Protein AF-A0A519UX94-F1 (afdb_monomer_lite)

Radius of gyration: 21.72 Å; chains: 1; bounding box: 66×73×47 Å

Secondary structure (DSSP, 8-state):
------------------------PPBPPHHHHHHHHHHHHHH-HHHHHHHHHHTT-TT--EEEEE--SS----SEEE-TTSEEEEETHHHHS-BTTB-HHHHHHHHHHHHHHHHHHHHS-GGG--HHHHHHHHHHHHHHHHHHHHHTT--HHHHHHHHHHHHHHT----SSHHHHHHHHHTTSHHHHHHHHHHHHHSPPP-

pLDDT: mean 89.04, std 17.21, range [36.47, 98.81]

Foldseek 3Di:
DDDDDDDDDDPPPDPDDDDPPQPPFAFDDPVVVVVLLVQLCVQQVLLNVLVVVVVPPPLAPEEGEGAGPDDDDDQWAADLNNYIYGHSVVSVDPDVLNHSLNSSLSVQLRVQLSVVSVPDDPVRDDLLVSLLSSLVRSLVVLVVVLVVVPNSNNVSSLVVLVVLCPDPPPVDSNNVNSVVVCPDPVSVVSVVSCVVRPDDDD

Structure (mmCIF, N/CA/C/O backbone):
data_AF-A0A519UX94-F1
#
_entry.id   AF-A0A519UX94-F1
#
loop_
_atom_site.group_PDB
_atom_site.id
_atom_site.type_symbol
_atom_site.label_atom_id
_atom_site.label_alt_id
_atom_site.label_comp_id
_atom_site.label_asym_id
_atom_site.label_entity_id
_atom_site.label_seq_id
_atom_site.pdbx_PDB_ins_code
_atom_site.Cartn_x
_atom_site.Cartn_y
_atom_site.Cartn_z
_atom_site.occupancy
_atom_site.B_iso_or_equiv
_atom_site.auth_seq_id
_atom_site.auth_comp_id
_atom_site.auth_asym_id
_atom_site.auth_atom_id
_atom_site.pdbx_PDB_model_num
ATOM 1 N N . MET A 1 1 ? 44.178 57.261 -27.497 1.00 40.66 1 MET A N 1
ATOM 2 C CA . MET A 1 1 ? 44.314 55.787 -27.524 1.00 40.66 1 MET A CA 1
ATOM 3 C C . MET A 1 1 ? 43.546 55.220 -26.340 1.00 40.66 1 MET A C 1
ATOM 5 O O . MET A 1 1 ? 43.894 55.538 -25.214 1.00 40.66 1 MET A O 1
ATOM 9 N N . ARG A 1 2 ? 42.447 54.495 -26.579 1.00 36.47 2 ARG A N 1
ATOM 10 C CA . ARG A 1 2 ? 41.610 53.872 -25.538 1.00 36.47 2 ARG A CA 1
ATOM 11 C C . ARG A 1 2 ? 41.705 52.353 -25.715 1.00 36.47 2 ARG A C 1
ATOM 13 O O . ARG A 1 2 ? 41.384 51.872 -26.796 1.00 36.47 2 ARG A O 1
ATOM 20 N N . LEU A 1 3 ? 42.182 51.633 -24.698 1.00 39.62 3 LEU A N 1
ATOM 21 C CA . LEU A 1 3 ? 42.143 50.165 -24.655 1.00 39.62 3 LEU A CA 1
ATOM 22 C C . LEU A 1 3 ? 40.729 49.689 -24.274 1.00 39.62 3 LEU A C 1
ATOM 24 O O . LEU A 1 3 ? 40.142 50.274 -23.362 1.00 39.62 3 LEU A O 1
ATOM 28 N N . PRO A 1 4 ? 40.199 48.615 -24.885 1.00 52.69 4 PRO A N 1
ATOM 29 C CA . PRO A 1 4 ? 39.039 47.914 -2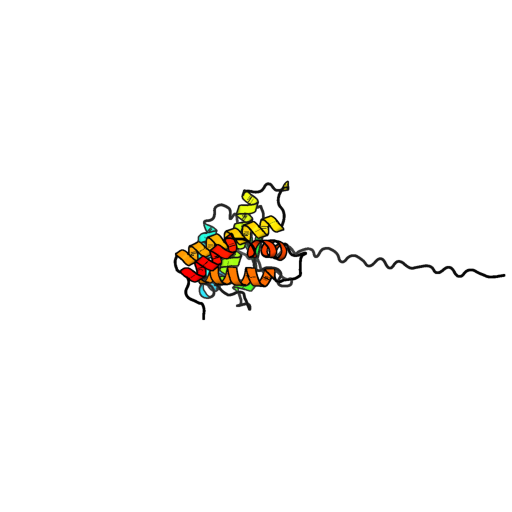4.360 1.00 52.69 4 PRO A CA 1
ATOM 30 C C . PRO A 1 4 ? 39.478 46.849 -23.340 1.00 52.69 4 PRO A C 1
ATOM 32 O O . PRO A 1 4 ? 40.348 46.022 -23.609 1.00 52.69 4 PRO A O 1
ATOM 35 N N . VAL A 1 5 ? 38.852 46.870 -22.163 1.00 50.34 5 VAL A N 1
ATOM 36 C CA . VAL A 1 5 ? 38.932 45.811 -21.149 1.00 50.34 5 VAL A CA 1
ATOM 37 C C . VAL A 1 5 ? 37.972 44.694 -21.568 1.00 50.34 5 VAL A C 1
ATOM 39 O O . VAL A 1 5 ? 36.759 44.891 -21.572 1.00 50.34 5 VAL A O 1
ATOM 42 N N . LEU A 1 6 ? 38.509 43.532 -21.950 1.00 44.22 6 LEU A N 1
ATOM 43 C CA . LEU A 1 6 ? 37.731 42.308 -22.153 1.00 44.22 6 LEU A CA 1
ATOM 44 C C . LEU A 1 6 ? 37.380 41.705 -20.784 1.00 44.22 6 LEU A C 1
ATOM 46 O O . LEU A 1 6 ? 38.258 41.214 -20.076 1.00 44.22 6 LEU A O 1
ATOM 50 N N . LEU A 1 7 ? 36.096 41.722 -20.420 1.00 43.25 7 LEU A N 1
ATOM 51 C CA . LEU A 1 7 ? 35.566 40.932 -19.309 1.00 43.25 7 LEU A CA 1
ATOM 52 C C . LEU A 1 7 ? 35.366 39.488 -19.795 1.00 43.25 7 LEU A C 1
ATOM 54 O O . LEU A 1 7 ? 34.449 39.197 -20.561 1.00 43.25 7 LEU A O 1
ATOM 58 N N . LEU A 1 8 ? 36.247 38.586 -19.367 1.00 43.56 8 LEU A N 1
ATOM 59 C CA . LEU A 1 8 ? 36.134 37.150 -19.607 1.00 43.56 8 LEU A CA 1
ATOM 60 C C . LEU A 1 8 ? 35.199 36.550 -18.542 1.00 43.56 8 LEU A C 1
ATOM 62 O O . LEU A 1 8 ? 35.594 36.348 -17.395 1.00 43.56 8 LEU A O 1
ATOM 66 N N . SER A 1 9 ? 33.939 36.304 -18.896 1.00 45.28 9 SER A N 1
ATOM 67 C CA . SER A 1 9 ? 32.982 35.620 -18.022 1.00 45.28 9 SER A CA 1
ATOM 68 C C . SER A 1 9 ? 33.341 34.133 -17.910 1.00 45.28 9 SER A C 1
ATOM 70 O O . SER A 1 9 ? 33.074 33.352 -18.821 1.00 45.28 9 SER A O 1
ATOM 72 N N . LEU A 1 10 ? 33.943 33.733 -16.784 1.00 43.47 10 LEU A N 1
ATOM 73 C CA . LEU A 1 10 ? 34.082 32.327 -16.400 1.00 43.47 10 LEU A CA 1
ATOM 74 C C . LEU A 1 10 ? 32.689 31.741 -16.112 1.00 43.47 10 LEU A C 1
ATOM 76 O O . LEU A 1 10 ? 32.090 32.000 -15.069 1.00 43.47 10 LEU A O 1
ATOM 80 N N . LEU A 1 11 ? 32.186 30.922 -17.033 1.00 44.78 11 LEU A N 1
ATOM 81 C CA . LEU A 1 11 ? 31.092 29.989 -16.775 1.00 44.78 11 LEU A CA 1
ATOM 82 C C . LEU A 1 11 ? 31.615 28.883 -15.850 1.00 44.78 11 LEU A C 1
ATOM 84 O O . LEU A 1 11 ? 32.271 27.940 -16.288 1.00 44.78 11 LEU A O 1
ATOM 88 N N . LEU A 1 12 ? 31.334 29.013 -14.553 1.00 44.97 12 LEU A N 1
ATOM 89 C CA . LEU A 1 12 ? 31.474 27.926 -13.590 1.00 44.97 12 LEU A CA 1
ATOM 90 C C . LEU A 1 12 ? 30.446 26.844 -13.939 1.00 44.97 12 LEU A C 1
ATOM 92 O O . LEU A 1 12 ? 29.264 26.955 -13.617 1.00 44.97 12 LEU A O 1
ATOM 96 N N . ALA A 1 13 ? 30.905 25.797 -14.622 1.00 46.59 13 ALA A N 1
ATOM 97 C CA . ALA A 1 13 ? 30.163 24.557 -14.769 1.00 46.59 13 ALA A CA 1
ATOM 98 C C . ALA A 1 13 ? 30.025 23.913 -13.382 1.00 46.59 13 ALA A C 1
ATOM 100 O O . ALA A 1 13 ? 30.942 23.257 -12.889 1.00 46.59 13 ALA A O 1
ATOM 101 N N . VAL A 1 14 ? 28.885 24.139 -12.728 1.00 46.19 14 VAL A N 1
ATOM 102 C CA . VAL A 1 14 ? 28.510 23.403 -11.520 1.00 46.19 14 VAL A CA 1
ATOM 103 C C . VAL A 1 14 ? 28.310 21.942 -11.933 1.00 46.19 14 VAL A C 1
ATOM 105 O O . VAL A 1 14 ? 27.477 21.679 -12.807 1.00 46.19 14 VAL A O 1
ATOM 108 N N . PRO A 1 15 ? 29.053 20.978 -11.363 1.00 45.38 15 PRO A N 1
ATOM 109 C CA . PRO A 1 15 ? 28.816 19.581 -11.665 1.00 45.38 15 PRO A CA 1
ATOM 110 C C . PRO A 1 15 ? 27.430 19.217 -11.131 1.00 45.38 15 PRO A C 1
ATOM 112 O O . PRO A 1 15 ? 27.162 19.303 -9.933 1.00 45.38 15 PRO A O 1
ATOM 115 N N . LEU A 1 16 ? 26.538 18.839 -12.049 1.00 46.25 16 LEU A N 1
ATOM 116 C CA . LEU A 1 16 ? 25.263 18.203 -11.741 1.00 46.25 16 LEU A CA 1
ATOM 117 C C . LEU A 1 16 ? 25.540 17.027 -10.804 1.00 46.25 16 LEU A C 1
ATOM 119 O O . LEU A 1 16 ? 26.189 16.056 -11.197 1.00 46.25 16 LEU A O 1
ATOM 123 N N . ALA A 1 17 ? 25.073 17.145 -9.559 1.00 44.91 17 ALA A N 1
ATOM 124 C CA . ALA A 1 17 ? 25.135 16.081 -8.575 1.00 44.91 17 ALA A CA 1
ATOM 125 C C . ALA A 1 17 ? 24.585 14.797 -9.207 1.00 44.91 17 ALA A C 1
ATOM 127 O O . ALA A 1 17 ? 23.435 14.738 -9.653 1.00 44.91 17 ALA A O 1
ATOM 128 N N . GLY A 1 18 ? 25.460 13.798 -9.310 1.00 39.56 18 GLY A N 1
ATOM 129 C CA . GLY A 1 18 ? 25.147 12.511 -9.898 1.00 39.56 18 GLY A CA 1
ATOM 130 C C . GLY A 1 18 ? 23.913 11.904 -9.242 1.00 39.56 18 GLY A C 1
ATOM 131 O O . GLY A 1 18 ? 23.714 12.004 -8.032 1.00 39.56 18 GLY A O 1
ATOM 132 N N . ARG A 1 19 ? 23.089 11.256 -10.070 1.00 47.25 19 ARG A N 1
ATOM 133 C CA . ARG A 1 19 ? 22.029 10.345 -9.634 1.00 47.25 19 ARG A CA 1
ATOM 134 C C . ARG A 1 19 ? 22.559 9.502 -8.477 1.00 47.25 19 ARG A C 1
ATOM 136 O O . ARG A 1 19 ? 23.487 8.721 -8.678 1.00 47.25 19 ARG A O 1
ATOM 143 N N . ALA A 1 20 ? 21.971 9.658 -7.292 1.00 41.50 20 ALA A N 1
ATOM 144 C CA . ALA A 1 20 ? 22.228 8.767 -6.176 1.00 41.50 20 ALA A CA 1
ATOM 145 C C . ALA A 1 20 ? 21.979 7.335 -6.666 1.00 41.50 20 ALA A C 1
ATOM 147 O O . ALA A 1 20 ? 20.848 6.957 -6.980 1.00 41.50 20 ALA A O 1
ATOM 148 N N . GLN A 1 21 ? 23.052 6.555 -6.804 1.00 38.88 21 GLN A N 1
ATOM 149 C CA . GLN A 1 21 ? 22.942 5.119 -6.971 1.00 38.88 21 GLN A CA 1
ATOM 150 C C . GLN A 1 21 ? 22.219 4.618 -5.726 1.00 38.88 21 GLN A C 1
ATOM 152 O O . GLN A 1 21 ? 22.769 4.636 -4.628 1.00 38.88 21 GLN A O 1
ATOM 157 N N . VAL A 1 22 ? 20.958 4.221 -5.888 1.00 45.81 22 VAL A N 1
ATOM 158 C CA . VAL A 1 22 ? 20.243 3.459 -4.869 1.00 45.81 22 VAL A CA 1
ATOM 159 C C . VAL A 1 22 ? 21.073 2.200 -4.653 1.00 45.81 22 VAL A C 1
ATOM 161 O O . VAL A 1 22 ? 21.067 1.295 -5.490 1.00 45.81 22 VAL A O 1
ATOM 164 N N . GLY A 1 23 ? 21.863 2.184 -3.577 1.00 52.62 23 GLY A N 1
ATOM 165 C CA . GLY A 1 23 ? 22.671 1.035 -3.203 1.00 52.62 23 GLY A CA 1
ATOM 166 C C . GLY A 1 23 ? 21.770 -0.191 -3.166 1.00 52.62 23 GLY A C 1
ATOM 167 O O . GLY A 1 23 ? 20.715 -0.173 -2.524 1.00 52.62 23 GLY A O 1
ATOM 168 N N . ARG A 1 24 ? 22.144 -1.240 -3.906 1.00 58.25 24 ARG A N 1
ATOM 169 C CA . ARG A 1 24 ? 21.437 -2.522 -3.891 1.00 58.25 24 ARG A CA 1
ATOM 170 C C . ARG A 1 24 ? 21.507 -3.071 -2.470 1.00 58.25 24 ARG A C 1
ATOM 172 O O . ARG A 1 24 ? 22.502 -3.667 -2.080 1.00 58.25 24 ARG A O 1
ATOM 179 N N . THR A 1 25 ? 20.468 -2.819 -1.685 1.00 75.00 25 THR A N 1
ATOM 180 C CA . THR A 1 25 ? 20.346 -3.396 -0.349 1.00 75.00 25 THR A CA 1
ATOM 181 C C . THR A 1 25 ? 19.990 -4.864 -0.528 1.00 75.00 25 THR A C 1
ATOM 183 O O . THR A 1 25 ? 18.966 -5.172 -1.143 1.00 75.00 25 THR A O 1
ATOM 186 N N . ALA A 1 26 ? 20.851 -5.757 -0.046 1.00 83.88 26 ALA A N 1
ATOM 187 C CA . ALA A 1 26 ? 20.583 -7.186 -0.083 1.00 83.88 26 ALA A CA 1
ATOM 188 C C . ALA A 1 26 ? 19.359 -7.518 0.795 1.00 83.88 26 ALA A C 1
ATOM 190 O O . ALA A 1 26 ? 19.193 -6.909 1.859 1.00 83.88 26 ALA A O 1
ATOM 191 N N . PRO A 1 27 ? 18.492 -8.453 0.368 1.00 91.12 27 PRO A N 1
ATOM 192 C CA . PRO A 1 27 ? 17.483 -9.024 1.247 1.00 91.12 27 PRO A CA 1
ATOM 193 C C . PRO A 1 27 ? 18.122 -9.660 2.484 1.00 91.12 27 PRO A C 1
ATOM 195 O O . PRO A 1 27 ? 19.224 -10.202 2.397 1.00 91.12 27 PRO A O 1
ATOM 198 N N . LEU A 1 28 ? 17.413 -9.619 3.611 1.00 93.31 28 LEU A N 1
ATOM 199 C CA . LEU A 1 28 ? 17.768 -10.404 4.790 1.00 93.31 28 LEU A CA 1
ATOM 200 C C . LEU A 1 28 ? 17.711 -11.896 4.455 1.00 93.31 28 LEU A C 1
ATOM 202 O O . LEU A 1 28 ? 16.916 -12.323 3.608 1.00 93.31 28 LEU A O 1
ATOM 206 N N . ASP A 1 29 ? 18.518 -12.699 5.144 1.00 94.81 29 ASP A N 1
ATOM 207 C CA . ASP A 1 29 ? 18.422 -14.147 5.007 1.00 94.81 29 ASP A CA 1
ATOM 208 C C . ASP A 1 29 ? 17.082 -14.681 5.550 1.00 94.81 29 ASP A C 1
ATOM 210 O O . ASP A 1 29 ? 16.336 -14.014 6.272 1.00 94.81 29 ASP A O 1
ATOM 214 N N . SER A 1 30 ? 16.745 -15.918 5.180 1.00 91.56 30 SER A N 1
ATOM 215 C CA . SER A 1 30 ? 15.441 -16.506 5.511 1.00 91.56 30 SER A CA 1
ATOM 216 C C . SER A 1 30 ? 15.237 -16.777 7.007 1.00 91.56 30 SER A C 1
ATOM 218 O O . SER A 1 30 ? 14.090 -16.887 7.451 1.00 91.56 30 SER A O 1
ATOM 220 N N . ALA A 1 31 ? 16.297 -16.951 7.798 1.00 95.25 31 ALA A N 1
ATOM 221 C CA . ALA A 1 31 ? 16.177 -17.151 9.241 1.00 95.25 31 ALA A CA 1
ATOM 222 C C . ALA A 1 31 ? 15.911 -15.812 9.935 1.00 95.25 31 ALA A C 1
ATOM 224 O O . ALA A 1 31 ? 14.919 -15.691 10.662 1.00 95.25 31 ALA A O 1
ATOM 225 N N . GLU A 1 32 ? 16.713 -14.797 9.615 1.00 95.88 32 GLU A N 1
ATOM 226 C CA . GLU A 1 32 ? 16.552 -13.436 10.120 1.00 95.88 32 GLU A CA 1
ATOM 227 C C . GLU A 1 32 ? 15.176 -12.869 9.742 1.00 95.88 32 GLU A C 1
ATOM 229 O O . GLU A 1 32 ? 14.439 -12.380 10.602 1.00 95.88 32 GLU A O 1
ATOM 234 N N . ALA A 1 33 ? 14.760 -13.028 8.482 1.00 95.12 33 ALA A N 1
ATOM 235 C CA . ALA A 1 33 ? 13.462 -12.557 8.011 1.00 95.12 33 ALA A CA 1
ATOM 236 C C . ALA A 1 33 ? 12.281 -13.205 8.758 1.00 95.12 33 ALA A C 1
ATOM 238 O O . ALA A 1 33 ? 11.305 -12.529 9.100 1.00 95.12 33 ALA A O 1
ATOM 239 N N . ARG A 1 34 ? 12.354 -14.513 9.043 1.00 94.88 34 ARG A N 1
ATOM 240 C CA . ARG A 1 34 ? 11.312 -15.226 9.805 1.00 94.88 34 ARG A CA 1
ATOM 241 C C . ARG A 1 34 ? 11.246 -14.757 11.252 1.00 94.88 34 ARG A C 1
ATOM 243 O O . ARG A 1 34 ? 10.145 -14.552 11.770 1.00 94.88 34 ARG A O 1
ATOM 250 N N . GLN A 1 35 ? 12.397 -14.573 11.894 1.00 96.31 35 GLN A N 1
ATOM 251 C CA . GLN A 1 35 ? 12.460 -14.064 13.261 1.00 96.31 35 GLN A CA 1
ATOM 252 C C . GLN A 1 35 ? 11.866 -12.655 13.346 1.00 96.31 35 GLN A C 1
ATOM 254 O O . GLN A 1 35 ? 11.013 -12.402 14.199 1.00 96.31 35 GLN A O 1
ATOM 259 N N . LEU A 1 36 ? 12.246 -11.774 12.421 1.00 96.12 36 LEU A N 1
ATOM 260 C CA . LEU A 1 36 ? 11.762 -10.400 12.379 1.00 96.12 36 LEU A CA 1
ATOM 261 C C . LEU A 1 36 ? 10.247 -10.335 12.186 1.00 96.12 36 LEU A C 1
ATOM 263 O O . LEU A 1 36 ? 9.564 -9.645 12.936 1.00 96.12 36 LEU A O 1
ATOM 267 N N . LEU A 1 37 ? 9.692 -11.101 11.244 1.00 95.94 37 LEU A N 1
ATOM 268 C CA . LEU A 1 37 ? 8.239 -11.143 11.043 1.00 95.94 37 LEU A CA 1
ATOM 269 C C . LEU A 1 37 ? 7.493 -11.741 12.238 1.00 95.94 37 LEU A C 1
ATOM 271 O O . LEU A 1 37 ? 6.375 -11.321 12.524 1.00 95.94 37 LEU A O 1
ATOM 275 N N . THR A 1 38 ? 8.103 -12.684 12.958 1.00 95.88 38 THR A N 1
ATOM 276 C CA . THR A 1 38 ? 7.522 -13.240 14.190 1.00 95.88 38 THR A CA 1
ATOM 277 C C . THR A 1 38 ? 7.440 -12.182 15.290 1.00 95.88 38 THR A C 1
ATOM 279 O O . THR A 1 38 ? 6.430 -12.096 15.988 1.00 95.88 38 THR A O 1
ATOM 282 N N . GLN A 1 39 ? 8.478 -11.356 15.438 1.00 94.94 39 GLN A N 1
ATOM 283 C CA . GLN A 1 39 ? 8.484 -10.241 16.388 1.00 94.94 39 GLN A CA 1
ATOM 284 C C . GLN A 1 39 ? 7.497 -9.148 15.962 1.00 94.94 39 GLN A C 1
ATOM 286 O O . GLN A 1 39 ? 6.638 -8.756 16.752 1.00 94.94 39 GLN A O 1
ATOM 291 N N . ALA A 1 40 ? 7.548 -8.737 14.693 1.00 95.00 40 ALA A N 1
ATOM 292 C CA . ALA A 1 40 ? 6.649 -7.740 14.125 1.00 95.00 40 ALA A CA 1
ATOM 293 C C . ALA A 1 40 ? 5.176 -8.151 14.257 1.00 95.00 40 ALA A C 1
ATOM 295 O O . ALA A 1 40 ? 4.340 -7.299 14.518 1.00 95.00 40 ALA A O 1
ATOM 296 N N . ALA A 1 41 ? 4.843 -9.443 14.166 1.00 96.81 41 ALA A N 1
ATOM 297 C CA . ALA A 1 41 ? 3.470 -9.920 14.338 1.00 96.81 41 ALA A CA 1
ATOM 298 C C . ALA A 1 41 ? 2.901 -9.721 15.751 1.00 96.81 41 ALA A C 1
ATOM 300 O O . ALA A 1 41 ? 1.683 -9.667 15.907 1.00 96.81 41 ALA A O 1
ATOM 301 N N . ARG A 1 42 ? 3.757 -9.604 16.773 1.00 95.75 42 ARG A N 1
ATOM 302 C CA . ARG A 1 42 ? 3.328 -9.268 18.140 1.00 95.75 42 ARG A CA 1
ATOM 303 C C . ARG A 1 42 ? 3.049 -7.774 18.287 1.00 95.75 42 ARG A C 1
ATOM 305 O O . ARG A 1 42 ? 2.138 -7.397 19.011 1.00 95.75 42 ARG A O 1
ATOM 312 N N . GLN A 1 43 ? 3.834 -6.944 17.603 1.00 94.88 43 GLN A N 1
ATOM 313 C CA . GLN A 1 43 ? 3.734 -5.484 17.657 1.00 94.88 43 GLN A CA 1
ATOM 314 C C . GLN A 1 43 ? 2.659 -4.923 16.715 1.00 94.88 43 GLN A C 1
ATOM 316 O O . GLN A 1 43 ? 2.009 -3.934 17.038 1.00 94.88 43 GLN A O 1
ATOM 321 N N . TYR A 1 44 ? 2.473 -5.569 15.566 1.00 97.31 44 TYR A N 1
ATOM 322 C CA . TYR A 1 44 ? 1.596 -5.156 14.474 1.00 97.31 44 TYR A CA 1
ATOM 323 C C . TYR A 1 44 ? 0.714 -6.337 14.024 1.00 97.31 44 TYR A C 1
ATOM 325 O O . TYR A 1 44 ? 0.916 -6.916 12.945 1.00 97.31 44 TYR A O 1
ATOM 333 N N . PRO A 1 45 ? -0.223 -6.789 14.877 1.00 97.31 45 PRO A N 1
ATOM 334 C CA . PRO A 1 45 ? -1.047 -7.961 14.594 1.00 97.31 45 PRO A CA 1
ATOM 335 C C . PRO A 1 45 ? -1.929 -7.799 13.347 1.00 97.31 45 PRO A C 1
ATOM 337 O O . PRO A 1 45 ? -2.122 -8.784 12.621 1.00 97.31 45 PRO A O 1
ATOM 340 N N . LYS A 1 46 ? -2.429 -6.591 13.046 1.00 97.81 46 LYS A N 1
ATOM 341 C CA . LYS A 1 46 ? -3.243 -6.343 11.843 1.00 97.81 46 LYS A CA 1
ATOM 342 C C . LYS A 1 46 ? -2.397 -6.434 10.584 1.00 97.81 46 LYS A C 1
ATOM 344 O O . LYS A 1 46 ? -2.784 -7.119 9.637 1.00 97.81 46 LYS A O 1
ATOM 349 N N . PHE A 1 47 ? -1.216 -5.822 10.587 1.00 97.88 47 PHE A N 1
ATOM 350 C CA . PHE A 1 47 ? -0.247 -5.946 9.506 1.00 97.88 47 PHE A CA 1
ATOM 351 C C . PHE A 1 47 ? 0.125 -7.408 9.266 1.00 97.88 47 PHE A C 1
ATOM 353 O O . PHE A 1 47 ? 0.125 -7.856 8.124 1.00 97.88 47 PHE A O 1
ATOM 360 N N . ALA A 1 48 ? 0.367 -8.192 10.319 1.00 97.81 48 ALA A N 1
ATOM 361 C CA . ALA A 1 48 ? 0.659 -9.614 10.168 1.00 97.81 48 ALA A CA 1
ATOM 362 C C . ALA A 1 48 ? -0.515 -10.407 9.569 1.00 97.81 48 ALA A C 1
ATOM 364 O O . ALA A 1 48 ? -0.287 -11.333 8.787 1.00 97.81 48 ALA A O 1
ATOM 365 N N . ALA A 1 49 ? -1.761 -10.059 9.905 1.00 98.00 49 ALA A N 1
ATOM 366 C CA . ALA A 1 49 ? -2.942 -10.645 9.274 1.00 98.00 49 ALA A CA 1
ATOM 367 C C . ALA A 1 49 ? -3.045 -10.270 7.789 1.00 98.00 49 ALA A C 1
ATOM 369 O O . ALA A 1 49 ? -3.188 -11.161 6.949 1.00 98.00 49 ALA A O 1
ATOM 370 N N . ALA A 1 50 ? -2.876 -8.988 7.455 1.00 98.12 50 ALA A N 1
ATOM 371 C CA . ALA A 1 50 ? -2.850 -8.515 6.073 1.00 98.12 50 ALA A CA 1
ATOM 372 C C . ALA A 1 50 ? -1.712 -9.169 5.271 1.00 98.12 50 ALA A C 1
ATOM 374 O O . ALA A 1 50 ? -1.918 -9.588 4.137 1.00 98.12 50 ALA A O 1
ATOM 375 N N . LEU A 1 51 ? -0.536 -9.361 5.875 1.00 97.56 51 LEU A N 1
ATOM 376 C CA . LEU A 1 51 ? 0.598 -10.029 5.240 1.00 97.56 51 LEU A CA 1
ATOM 377 C C . LEU A 1 51 ? 0.307 -11.494 4.910 1.00 97.56 51 LEU A C 1
ATOM 379 O O . LEU A 1 51 ? 0.725 -11.975 3.859 1.00 97.56 51 LEU A O 1
ATOM 383 N N . ARG A 1 52 ? -0.423 -12.211 5.774 1.00 97.25 52 ARG A N 1
ATOM 384 C CA . ARG A 1 52 ? -0.875 -13.578 5.468 1.00 97.25 52 ARG A CA 1
ATOM 385 C C . ARG A 1 52 ? -1.841 -13.600 4.285 1.00 97.25 52 ARG A C 1
ATOM 387 O O . ARG A 1 52 ? -1.688 -14.468 3.434 1.00 97.25 52 ARG A O 1
ATOM 394 N N . ALA A 1 53 ? -2.774 -12.651 4.214 1.00 96.44 53 ALA A N 1
ATOM 395 C CA . ALA A 1 53 ? -3.704 -12.537 3.090 1.00 96.44 53 ALA A CA 1
ATOM 396 C C . ALA A 1 53 ? -2.974 -12.193 1.781 1.00 96.44 53 ALA A C 1
ATOM 398 O O . ALA A 1 53 ? -3.168 -12.852 0.768 1.00 96.44 53 ALA A O 1
ATOM 399 N N . VAL A 1 54 ? -2.057 -11.222 1.809 1.00 96.25 54 VAL A N 1
ATOM 400 C CA . VAL A 1 54 ? -1.274 -10.805 0.633 1.00 96.25 54 VAL A CA 1
ATOM 401 C C . VAL A 1 54 ? -0.347 -11.906 0.123 1.00 96.25 54 VAL A C 1
ATOM 403 O O . VAL A 1 54 ? -0.131 -12.010 -1.077 1.00 96.25 54 VAL A O 1
ATOM 406 N N . ARG A 1 55 ? 0.154 -12.788 0.995 1.00 95.75 55 ARG A N 1
ATOM 407 C CA . ARG A 1 55 ? 0.916 -13.978 0.571 1.00 95.75 55 ARG A CA 1
ATOM 408 C C . ARG A 1 55 ? 0.115 -14.966 -0.278 1.00 95.75 55 ARG A C 1
ATOM 410 O O . ARG A 1 55 ? 0.718 -15.854 -0.868 1.00 95.75 55 ARG A O 1
ATOM 417 N N . GLN A 1 56 ? -1.208 -14.835 -0.311 1.00 95.69 56 GLN A N 1
ATOM 418 C CA . GLN A 1 56 ? -2.095 -15.624 -1.163 1.00 95.69 56 GLN A CA 1
ATOM 419 C C . GLN A 1 56 ? -2.468 -14.883 -2.459 1.00 95.69 56 GLN A C 1
ATOM 421 O O . GLN A 1 56 ? -3.148 -15.464 -3.300 1.00 95.69 56 GLN A O 1
ATOM 426 N N . ASP A 1 57 ? -2.044 -13.624 -2.638 1.00 95.75 57 ASP A N 1
ATOM 427 C CA . ASP A 1 57 ? -2.284 -12.877 -3.875 1.00 95.75 57 ASP A CA 1
ATOM 428 C C . ASP A 1 57 ? -1.441 -13.483 -5.017 1.00 95.75 57 ASP A C 1
ATOM 430 O O . ASP A 1 57 ? -0.218 -13.587 -4.885 1.00 95.75 57 ASP A O 1
ATOM 434 N N . PRO A 1 58 ? -2.057 -13.881 -6.146 1.00 96.69 58 PRO A N 1
ATOM 435 C CA . PRO A 1 58 ? -1.358 -14.566 -7.233 1.00 96.69 58 PRO A CA 1
ATOM 436 C C . PRO A 1 58 ? -0.337 -13.685 -7.964 1.00 96.69 58 PRO A C 1
ATOM 438 O O . PRO A 1 58 ? 0.466 -14.206 -8.739 1.00 96.69 58 PRO A O 1
ATOM 441 N N . LEU A 1 59 ? -0.370 -12.363 -7.770 1.00 97.12 59 LEU A N 1
ATOM 442 C CA . LEU A 1 59 ? 0.594 -11.441 -8.370 1.00 97.12 59 LEU A CA 1
ATOM 443 C C . LEU A 1 59 ? 1.856 -11.269 -7.520 1.00 97.12 59 LEU A C 1
ATOM 445 O O . LEU A 1 59 ? 2.857 -10.755 -8.027 1.00 97.12 59 LEU A O 1
ATOM 449 N N . LEU A 1 60 ? 1.832 -11.689 -6.252 1.00 97.44 60 LEU A N 1
ATOM 450 C CA . LEU A 1 60 ? 3.003 -11.634 -5.391 1.00 97.44 60 LEU A CA 1
ATOM 451 C C . LEU A 1 60 ? 3.976 -12.762 -5.759 1.00 97.44 60 LEU A C 1
ATOM 453 O O . LEU A 1 60 ? 3.768 -13.925 -5.425 1.00 97.44 60 LEU A O 1
ATOM 457 N N . GLY A 1 61 ? 5.083 -12.396 -6.398 1.00 95.25 61 GLY A N 1
ATOM 458 C CA . GLY A 1 61 ? 6.202 -13.297 -6.656 1.00 95.25 61 GLY A CA 1
ATOM 459 C C . GLY A 1 61 ? 7.051 -13.513 -5.406 1.00 95.25 61 GLY A C 1
ATOM 460 O O . GLY A 1 61 ? 7.210 -14.638 -4.937 1.00 95.25 61 GLY A O 1
ATOM 461 N N . GLN A 1 62 ? 7.607 -12.432 -4.848 1.00 94.62 62 GLN A N 1
ATOM 462 C CA . GLN A 1 62 ? 8.449 -12.499 -3.650 1.00 94.62 62 GLN A CA 1
ATOM 463 C C . GLN A 1 62 ? 8.186 -11.342 -2.691 1.00 94.62 62 GLN A C 1
ATOM 465 O O . GLN A 1 62 ? 8.041 -10.189 -3.096 1.00 94.62 62 GLN A O 1
ATOM 470 N N . LEU A 1 63 ? 8.220 -11.655 -1.397 1.00 95.56 63 LEU A N 1
ATOM 471 C CA . LEU A 1 63 ? 8.317 -10.665 -0.334 1.00 95.56 63 LEU A CA 1
ATOM 472 C C . LEU A 1 63 ? 9.773 -10.574 0.134 1.00 95.56 63 LEU A C 1
ATOM 474 O O . LEU A 1 63 ? 10.299 -11.521 0.719 1.00 95.56 63 LEU A O 1
ATOM 478 N N . LEU A 1 64 ? 10.409 -9.433 -0.102 1.00 95.06 64 LEU A N 1
ATOM 479 C CA . LEU A 1 64 ? 11.810 -9.190 0.226 1.00 95.06 64 LEU A CA 1
ATOM 480 C C . LEU A 1 64 ? 11.907 -8.258 1.431 1.00 95.06 64 LEU A C 1
ATOM 482 O O . LEU A 1 64 ? 11.550 -7.085 1.347 1.00 95.06 64 LEU A O 1
ATOM 486 N N . LEU A 1 65 ? 12.419 -8.758 2.551 1.00 95.94 65 LEU A N 1
ATOM 487 C CA . LEU A 1 65 ? 12.751 -7.911 3.693 1.00 95.94 65 LEU A CA 1
ATOM 488 C C . LEU A 1 65 ? 14.147 -7.342 3.496 1.00 95.94 65 LEU A C 1
ATOM 490 O O . LEU A 1 65 ? 15.076 -8.097 3.227 1.00 95.94 65 LEU A O 1
ATOM 494 N N . VAL A 1 66 ? 14.301 -6.029 3.615 1.00 94.81 66 VAL A N 1
ATOM 495 C CA . VAL A 1 66 ? 15.591 -5.353 3.441 1.00 94.81 66 VAL A CA 1
ATOM 496 C C . VAL A 1 66 ? 15.865 -4.411 4.597 1.00 94.81 66 VAL A C 1
ATOM 498 O O . VAL A 1 66 ? 14.939 -3.839 5.169 1.00 94.81 66 VAL A O 1
ATOM 501 N N . ARG A 1 67 ? 17.149 -4.183 4.877 1.00 92.38 67 ARG A N 1
ATOM 502 C CA . ARG A 1 67 ? 17.610 -3.165 5.826 1.00 92.38 67 ARG A CA 1
ATOM 503 C C . ARG A 1 67 ? 18.529 -2.165 5.116 1.00 92.38 67 ARG A C 1
ATOM 505 O O . ARG A 1 67 ? 19.736 -2.394 5.054 1.00 92.38 67 ARG A O 1
ATOM 512 N N . PRO A 1 68 ? 17.981 -1.092 4.514 1.00 89.12 68 PRO A N 1
ATOM 513 C CA . PRO A 1 68 ? 18.784 -0.133 3.765 1.00 89.12 68 PRO A CA 1
ATOM 514 C C . PRO A 1 68 ? 19.772 0.604 4.671 1.00 89.12 68 PRO A C 1
ATOM 516 O O . PRO A 1 68 ? 19.431 0.994 5.786 1.00 89.12 68 PRO A O 1
ATOM 519 N N . THR A 1 69 ? 20.984 0.837 4.166 1.00 83.62 69 THR A N 1
ATOM 520 C CA . THR A 1 69 ? 22.048 1.573 4.876 1.00 83.62 69 THR A CA 1
ATOM 521 C C . THR A 1 69 ? 21.917 3.094 4.752 1.00 83.62 69 THR A C 1
ATOM 523 O O . THR A 1 69 ? 22.538 3.831 5.511 1.00 83.62 69 THR A O 1
ATOM 526 N N . GLY A 1 70 ? 21.109 3.571 3.800 1.00 82.31 70 GLY A N 1
ATOM 527 C CA . GLY A 1 70 ? 20.847 4.990 3.564 1.00 82.31 70 GLY A CA 1
ATOM 528 C C . GLY A 1 70 ? 19.709 5.565 4.418 1.00 82.31 70 GLY A C 1
ATOM 529 O O . GLY A 1 70 ? 19.103 4.849 5.225 1.00 82.31 70 GLY A O 1
ATOM 530 N N . PRO A 1 71 ? 19.373 6.856 4.229 1.00 77.44 71 PRO A N 1
ATOM 531 C CA . PRO A 1 71 ? 18.248 7.480 4.918 1.00 77.44 71 PRO A CA 1
ATOM 532 C C . PRO A 1 71 ? 16.936 6.733 4.642 1.00 77.44 71 PRO A C 1
ATOM 534 O O . PRO A 1 71 ? 16.798 5.994 3.663 1.00 77.44 71 PRO A O 1
ATOM 537 N N . PHE A 1 72 ? 15.960 6.913 5.529 1.00 68.94 72 PHE A N 1
ATOM 538 C CA . PHE A 1 72 ? 14.608 6.410 5.311 1.00 68.94 72 PHE A CA 1
ATOM 539 C C . PHE A 1 72 ? 14.034 7.037 4.041 1.00 68.94 72 PHE A C 1
ATOM 541 O O . PHE A 1 72 ? 13.920 8.257 3.960 1.00 68.94 72 PHE A O 1
ATOM 548 N N . SER A 1 73 ? 13.693 6.210 3.054 1.00 73.75 73 SER A N 1
ATOM 549 C CA . SER A 1 73 ? 13.107 6.678 1.794 1.00 73.75 73 SER A CA 1
ATOM 550 C C . SER A 1 73 ? 11.649 6.250 1.656 1.00 73.75 73 SER A C 1
ATOM 552 O O . SER A 1 73 ? 10.791 7.092 1.416 1.00 73.75 73 SER A O 1
ATOM 554 N N . SER A 1 74 ? 11.348 4.966 1.861 1.00 87.44 74 SER A N 1
ATOM 555 C CA . SER A 1 74 ? 9.989 4.427 1.787 1.00 87.44 74 SER A CA 1
ATOM 556 C C . SER A 1 74 ? 9.833 3.194 2.683 1.00 87.44 74 SER A C 1
ATOM 558 O O . SER A 1 74 ? 10.776 2.403 2.765 1.00 87.44 74 SER A O 1
ATOM 560 N N . PRO A 1 75 ? 8.670 2.990 3.333 1.00 93.00 75 PRO A N 1
ATOM 561 C CA . PRO A 1 75 ? 8.385 1.768 4.090 1.00 93.00 75 PRO A CA 1
ATOM 562 C C . PRO A 1 75 ? 8.364 0.513 3.215 1.00 93.00 75 PRO A C 1
ATOM 564 O O . PRO A 1 75 ? 8.699 -0.576 3.684 1.00 93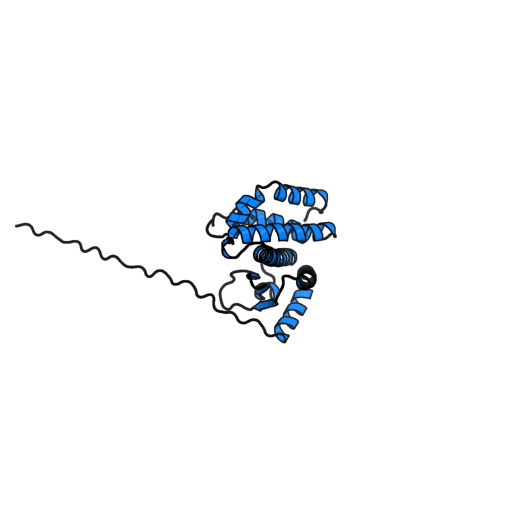.00 75 PRO A O 1
ATOM 567 N N . ALA A 1 76 ? 7.972 0.655 1.950 1.00 95.62 76 ALA A N 1
ATOM 568 C CA . ALA A 1 76 ? 7.873 -0.449 1.021 1.00 95.62 76 ALA A CA 1
ATOM 569 C C . ALA A 1 76 ? 8.006 0.015 -0.437 1.00 95.62 76 ALA A C 1
ATOM 571 O O . ALA A 1 76 ? 8.105 1.210 -0.725 1.00 95.62 76 ALA A O 1
ATOM 572 N N . SER A 1 77 ? 8.129 -0.947 -1.346 1.00 96.19 77 SER A N 1
ATOM 573 C CA . SER A 1 77 ? 8.055 -0.706 -2.786 1.00 96.19 77 SER A CA 1
ATOM 574 C C . SER A 1 77 ? 7.764 -2.002 -3.533 1.00 96.19 77 SER A C 1
ATOM 576 O O . SER A 1 77 ? 8.425 -3.014 -3.271 1.00 96.19 77 SER A O 1
ATOM 578 N N . ALA A 1 78 ? 6.891 -1.949 -4.524 1.00 97.50 78 ALA A N 1
ATOM 579 C CA . ALA A 1 78 ? 6.634 -3.021 -5.469 1.00 97.50 78 ALA A CA 1
ATOM 580 C C . ALA A 1 78 ? 7.363 -2.810 -6.803 1.00 97.50 78 ALA A C 1
ATOM 582 O O . ALA A 1 78 ? 7.755 -1.697 -7.162 1.00 97.50 78 ALA A O 1
ATOM 583 N N . ASN A 1 79 ? 7.533 -3.882 -7.577 1.00 96.25 79 ASN A N 1
ATOM 584 C CA . ASN A 1 79 ? 8.079 -3.797 -8.927 1.00 96.25 79 ASN A CA 1
ATOM 585 C C . ASN A 1 79 ? 7.279 -4.645 -9.940 1.00 96.25 79 ASN A C 1
ATOM 587 O O . ASN A 1 79 ? 6.491 -5.510 -9.553 1.00 96.25 79 ASN A O 1
ATOM 591 N N . PRO A 1 80 ? 7.504 -4.453 -11.254 1.00 96.50 80 PRO A N 1
ATOM 592 C CA . PRO A 1 80 ? 6.787 -5.199 -12.287 1.00 96.50 80 PRO A CA 1
ATOM 593 C C . PRO A 1 80 ? 7.027 -6.710 -12.331 1.00 96.50 80 PRO A C 1
ATOM 595 O O . PRO A 1 80 ? 6.329 -7.393 -13.073 1.00 96.50 80 PRO A O 1
ATOM 598 N N . THR A 1 81 ? 8.011 -7.236 -11.596 1.00 95.62 81 THR A N 1
ATOM 599 C CA . THR A 1 81 ? 8.298 -8.678 -11.548 1.00 95.62 81 THR A CA 1
ATOM 600 C C . THR A 1 81 ? 7.549 -9.382 -10.416 1.00 95.62 81 THR A C 1
ATOM 602 O O . THR A 1 81 ? 7.837 -10.541 -10.143 1.00 95.62 81 THR A O 1
ATOM 605 N N . GLY A 1 82 ? 6.621 -8.696 -9.738 1.00 96.19 82 GLY A N 1
ATOM 606 C CA . GLY A 1 82 ? 5.850 -9.273 -8.636 1.00 96.19 82 GLY A CA 1
ATOM 607 C C . GLY A 1 82 ? 6.541 -9.184 -7.277 1.00 96.19 82 GLY A C 1
ATOM 608 O O . GLY A 1 82 ? 6.069 -9.788 -6.317 1.00 96.19 82 GLY A O 1
ATOM 609 N N . ASN A 1 83 ? 7.663 -8.467 -7.157 1.00 96.56 83 ASN A N 1
ATOM 610 C CA . ASN A 1 83 ? 8.378 -8.387 -5.886 1.00 96.56 83 ASN A CA 1
ATOM 611 C C . ASN A 1 83 ? 7.888 -7.192 -5.074 1.00 96.56 83 ASN A C 1
ATOM 613 O O . ASN A 1 83 ? 7.918 -6.061 -5.562 1.00 96.56 83 ASN A O 1
A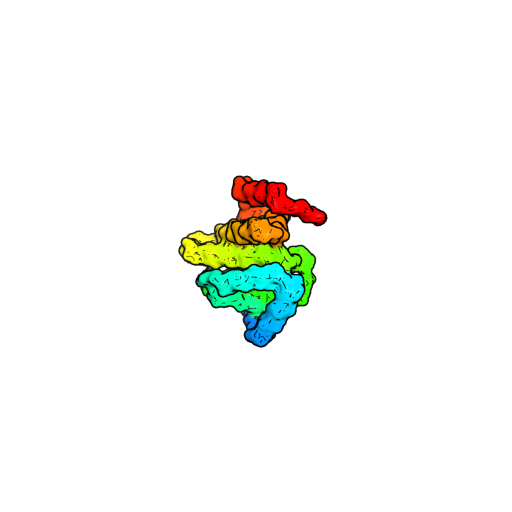TOM 617 N N . VAL A 1 84 ? 7.531 -7.440 -3.815 1.00 97.25 84 VAL A N 1
ATOM 618 C CA . VAL A 1 84 ? 7.291 -6.406 -2.805 1.00 97.25 84 VAL A CA 1
ATOM 619 C C . VAL A 1 84 ? 8.462 -6.406 -1.842 1.00 97.25 84 VAL A C 1
ATOM 621 O O . VAL A 1 84 ? 8.782 -7.416 -1.216 1.00 97.25 84 VAL A O 1
ATOM 624 N N . ARG A 1 85 ? 9.112 -5.257 -1.715 1.00 96.12 85 ARG A N 1
ATOM 625 C CA . ARG A 1 85 ? 10.200 -5.029 -0.774 1.00 96.12 85 ARG A CA 1
ATOM 626 C C . ARG A 1 85 ? 9.676 -4.264 0.432 1.00 96.12 85 ARG A C 1
ATOM 628 O O . ARG A 1 85 ? 9.037 -3.237 0.245 1.00 96.12 85 ARG A O 1
ATOM 635 N N . LEU A 1 86 ? 9.993 -4.723 1.638 1.00 95.88 86 LEU A N 1
ATOM 636 C CA . LEU A 1 86 ? 9.672 -4.044 2.894 1.00 95.88 86 LEU A CA 1
ATOM 637 C C . LEU A 1 86 ? 10.956 -3.599 3.592 1.00 95.88 86 LEU A C 1
ATOM 639 O O . LEU A 1 86 ? 11.864 -4.408 3.800 1.00 95.88 86 LEU A O 1
ATOM 643 N N . ASP A 1 87 ? 11.019 -2.327 3.974 1.00 95.00 87 ASP A N 1
ATOM 644 C CA . ASP A 1 87 ? 12.081 -1.810 4.831 1.00 95.00 87 ASP A CA 1
ATOM 645 C C . ASP A 1 87 ? 11.796 -2.202 6.282 1.00 95.00 87 ASP A C 1
ATOM 647 O O . ASP A 1 87 ? 10.871 -1.698 6.928 1.00 95.00 87 ASP A O 1
ATOM 651 N N . VAL A 1 88 ? 12.608 -3.115 6.809 1.00 94.50 88 VAL A N 1
ATOM 652 C CA . VAL A 1 88 ? 12.381 -3.697 8.133 1.00 94.50 88 VAL A CA 1
ATOM 653 C C . VAL A 1 88 ? 12.495 -2.685 9.262 1.00 94.50 88 VAL A C 1
ATOM 655 O O . VAL A 1 88 ? 11.934 -2.912 10.330 1.00 94.50 88 VAL A O 1
ATOM 658 N N . ARG A 1 89 ? 13.123 -1.529 9.035 1.00 93.06 89 ARG A N 1
ATOM 659 C CA . ARG A 1 89 ? 13.267 -0.486 10.058 1.00 93.06 89 ARG A CA 1
ATOM 660 C C . ARG A 1 89 ? 11.926 0.139 10.476 1.00 93.06 89 ARG A C 1
ATOM 662 O O . ARG A 1 89 ? 11.872 0.812 11.509 1.00 93.06 89 ARG A O 1
ATOM 669 N N . PHE A 1 90 ? 10.864 -0.060 9.684 1.00 93.94 90 PHE A N 1
ATOM 670 C CA . PHE A 1 90 ? 9.475 0.290 10.025 1.00 93.94 90 PHE A CA 1
ATOM 671 C C . PHE A 1 90 ? 8.764 -0.806 10.837 1.00 93.94 90 PHE A C 1
ATOM 673 O O . PHE A 1 90 ? 7.742 -0.544 11.467 1.00 93.94 90 PHE A O 1
ATOM 680 N N . LEU A 1 91 ? 9.308 -2.025 10.841 1.00 93.88 91 LEU A N 1
ATOM 681 C CA . LEU A 1 91 ? 8.787 -3.178 11.575 1.00 93.88 91 LEU A CA 1
ATOM 682 C C . LEU A 1 91 ? 9.535 -3.417 12.896 1.00 93.88 91 LEU A C 1
ATOM 684 O O . LEU A 1 91 ? 8.947 -3.903 13.854 1.00 93.88 91 LEU A O 1
ATOM 688 N N . GLU A 1 92 ? 10.819 -3.066 12.958 1.00 91.88 92 GLU A N 1
ATOM 689 C CA . GLU A 1 92 ? 11.678 -3.266 14.133 1.00 91.88 92 GLU A CA 1
ATOM 690 C C . GLU A 1 92 ? 11.379 -2.277 15.264 1.00 91.88 92 GLU A C 1
ATOM 692 O O . GLU A 1 92 ? 11.511 -2.612 16.437 1.00 91.88 92 GLU A O 1
ATOM 697 N N . GLN A 1 93 ? 11.000 -1.043 14.924 1.00 85.25 93 GLN A N 1
ATOM 698 C CA . GLN A 1 93 ? 10.766 0.028 15.890 1.00 85.25 93 GLN A CA 1
ATOM 699 C C . GLN A 1 93 ? 9.507 0.811 15.509 1.00 85.25 93 GLN A C 1
ATOM 701 O O . GLN A 1 93 ? 9.365 1.161 14.333 1.00 85.25 93 GLN A O 1
ATOM 706 N N . PRO A 1 94 ? 8.615 1.133 16.467 1.00 85.12 94 PRO A N 1
ATOM 707 C CA . PRO A 1 94 ? 7.517 2.058 16.222 1.00 85.12 94 PRO A CA 1
ATOM 708 C C . PRO A 1 94 ? 8.034 3.381 15.659 1.00 85.12 94 PRO A C 1
ATOM 710 O O . PRO A 1 94 ? 8.985 3.969 16.181 1.00 85.12 94 PRO A O 1
ATOM 713 N N . ARG A 1 95 ? 7.402 3.861 14.588 1.00 85.12 95 ARG A N 1
ATOM 714 C CA . ARG A 1 95 ? 7.727 5.153 13.976 1.00 85.12 95 ARG A CA 1
ATOM 715 C C . ARG A 1 95 ? 6.527 6.088 14.092 1.00 85.12 95 ARG A C 1
ATOM 717 O O . ARG A 1 95 ? 5.400 5.648 13.854 1.00 85.12 95 ARG A O 1
ATOM 724 N N . PRO A 1 96 ? 6.737 7.381 14.397 1.00 84.75 96 PRO A N 1
ATOM 725 C CA . PRO A 1 96 ? 5.663 8.363 14.359 1.00 84.75 96 PRO A CA 1
ATOM 726 C C . PRO A 1 96 ? 4.922 8.316 13.019 1.00 84.75 96 PRO A C 1
ATOM 728 O O . PRO A 1 96 ? 5.525 8.398 11.949 1.00 84.75 96 PRO A O 1
ATOM 731 N N . GLY A 1 97 ? 3.604 8.145 13.083 1.00 84.19 97 GLY A N 1
ATOM 732 C CA . GLY A 1 97 ? 2.750 8.062 11.903 1.00 84.19 97 GLY A CA 1
ATOM 733 C C . GLY A 1 97 ? 2.757 6.719 11.166 1.00 84.19 97 GLY A C 1
ATOM 734 O O . GLY A 1 97 ? 2.044 6.624 10.173 1.00 84.19 97 GLY A O 1
ATOM 735 N N . PHE A 1 98 ? 3.486 5.696 11.615 1.00 89.62 98 PHE A N 1
ATOM 736 C CA . PHE A 1 98 ? 3.420 4.335 11.063 1.00 89.62 98 PHE A CA 1
ATOM 737 C C . PHE A 1 98 ? 2.992 3.343 12.140 1.00 89.62 98 PHE A C 1
ATOM 739 O O . PHE A 1 98 ? 3.788 2.558 12.648 1.00 89.62 98 PHE A O 1
ATOM 746 N N . ASP A 1 99 ? 1.714 3.427 12.502 1.00 94.12 99 ASP A N 1
ATOM 747 C CA . ASP A 1 99 ? 1.050 2.440 13.345 1.00 94.12 99 ASP A CA 1
ATOM 748 C C . ASP A 1 99 ? 0.676 1.183 12.540 1.00 94.12 99 ASP A C 1
ATOM 750 O O . ASP A 1 99 ? 0.851 1.110 11.320 1.00 94.12 99 ASP A O 1
ATOM 754 N N . ASP A 1 100 ? 0.115 0.194 13.233 1.00 97.06 100 ASP A N 1
ATOM 755 C CA . ASP A 1 100 ? -0.338 -1.066 12.638 1.00 97.06 100 ASP A CA 1
ATOM 756 C C . ASP A 1 100 ? -1.299 -0.837 11.450 1.00 97.06 100 ASP A C 1
ATOM 758 O O . ASP A 1 100 ? -1.144 -1.417 10.376 1.00 97.06 100 ASP A O 1
ATOM 762 N N . ASN A 1 101 ? -2.239 0.107 11.587 1.00 97.81 101 ASN A N 1
ATOM 763 C CA . ASN A 1 101 ? -3.189 0.455 10.528 1.00 97.81 101 ASN A CA 1
ATOM 764 C C . ASN A 1 101 ? -2.489 1.043 9.290 1.00 97.81 101 ASN A C 1
ATOM 766 O O . ASN A 1 101 ? -2.815 0.676 8.160 1.00 97.81 101 ASN A O 1
ATOM 770 N N . ARG A 1 102 ? -1.524 1.953 9.477 1.00 96.62 102 ARG A N 1
ATOM 771 C CA . ARG A 1 102 ? -0.752 2.557 8.381 1.00 96.62 102 ARG A CA 1
ATOM 772 C C . ARG A 1 102 ? 0.064 1.501 7.641 1.00 96.62 102 ARG A C 1
ATOM 774 O O . ARG A 1 102 ? 0.127 1.554 6.415 1.00 96.62 102 ARG A O 1
ATOM 781 N N . LEU A 1 103 ? 0.658 0.544 8.353 1.00 97.56 103 LEU A N 1
ATOM 782 C CA . LEU A 1 103 ? 1.410 -0.550 7.733 1.00 97.56 103 LEU A CA 1
ATOM 783 C C . LEU A 1 103 ? 0.507 -1.450 6.875 1.00 97.56 103 LEU A C 1
ATOM 785 O O . LEU A 1 103 ? 0.915 -1.845 5.784 1.00 97.56 103 LEU A O 1
ATOM 789 N N . VAL A 1 104 ? -0.734 -1.712 7.305 1.00 98.56 104 VAL A N 1
ATOM 790 C CA . VAL A 1 104 ? -1.741 -2.411 6.480 1.00 98.56 104 VAL A CA 1
ATOM 791 C C . VAL A 1 104 ? -2.039 -1.638 5.191 1.00 98.56 104 VAL A C 1
ATOM 793 O O . VAL A 1 104 ? -2.046 -2.229 4.111 1.00 98.56 104 VAL A O 1
ATOM 796 N N . VAL A 1 105 ? -2.253 -0.319 5.283 1.00 98.56 105 VAL A N 1
ATOM 797 C CA . VAL A 1 105 ? -2.515 0.535 4.108 1.00 98.56 105 VAL A CA 1
ATOM 798 C C . VAL A 1 105 ? -1.341 0.494 3.131 1.00 98.56 105 VAL A C 1
ATOM 800 O O . VAL A 1 105 ? -1.559 0.295 1.938 1.00 98.56 105 VAL A O 1
ATOM 803 N N . VAL A 1 106 ? -0.108 0.640 3.630 1.00 98.00 106 VAL A N 1
ATOM 804 C CA . VAL A 1 106 ? 1.114 0.558 2.812 1.00 98.00 106 VAL A CA 1
ATOM 805 C C . VAL A 1 106 ? 1.204 -0.794 2.115 1.00 98.00 106 VAL A C 1
ATOM 807 O O . VAL A 1 106 ? 1.438 -0.843 0.915 1.00 98.00 106 VAL A O 1
ATOM 810 N N . LEU A 1 107 ? 0.967 -1.896 2.828 1.00 98.50 107 LEU A N 1
ATOM 811 C CA . LEU A 1 107 ? 1.057 -3.225 2.231 1.00 98.50 107 LEU A CA 1
ATOM 812 C C . LEU A 1 107 ? 0.086 -3.398 1.056 1.00 98.50 107 LEU A C 1
ATOM 814 O O . LEU A 1 107 ? 0.491 -3.866 -0.006 1.00 98.50 107 LEU A O 1
ATOM 818 N N . TYR A 1 108 ? -1.181 -3.010 1.223 1.00 98.81 108 TYR A N 1
ATOM 819 C CA . TYR A 1 108 ? -2.141 -3.093 0.122 1.00 98.81 108 TYR A CA 1
ATOM 820 C C . TYR A 1 108 ? -1.841 -2.098 -0.996 1.00 98.81 108 TYR A C 1
ATOM 822 O O . TYR A 1 108 ? -2.072 -2.428 -2.154 1.00 98.81 108 TYR A O 1
ATOM 830 N N . HIS A 1 109 ? -1.288 -0.925 -0.688 1.00 98.75 109 HIS A N 1
ATOM 831 C CA . HIS A 1 109 ? -0.810 0.009 -1.705 1.00 98.75 109 HIS A CA 1
ATOM 832 C C . HIS A 1 109 ? 0.237 -0.660 -2.615 1.00 98.75 109 HIS A C 1
ATOM 834 O O . HIS A 1 109 ? 0.072 -0.674 -3.834 1.00 98.75 109 HIS A O 1
ATOM 840 N N . GLU A 1 110 ? 1.232 -1.343 -2.042 1.00 98.50 110 GLU A N 1
ATOM 841 C CA . GLU A 1 110 ? 2.231 -2.067 -2.841 1.00 98.50 110 GLU A CA 1
ATOM 842 C C . GLU A 1 110 ? 1.627 -3.181 -3.699 1.00 98.50 110 GLU A C 1
ATOM 844 O O . GLU A 1 110 ? 2.015 -3.372 -4.851 1.00 98.50 110 GLU A O 1
ATOM 849 N N . VAL A 1 111 ? 0.643 -3.910 -3.171 1.00 98.56 111 VAL A N 1
ATOM 850 C CA . VAL A 1 111 ? -0.078 -4.923 -3.956 1.00 98.56 111 VAL A CA 1
ATOM 851 C C . VAL A 1 111 ? -0.852 -4.272 -5.102 1.00 98.56 111 VAL A C 1
ATOM 853 O O . VAL A 1 111 ? -0.850 -4.794 -6.214 1.00 98.56 111 VAL A O 1
ATOM 856 N N . GLY A 1 112 ? -1.443 -3.098 -4.886 1.00 98.69 112 GLY A N 1
ATOM 857 C CA . GLY A 1 112 ? -2.127 -2.347 -5.934 1.00 98.69 112 GLY A CA 1
ATOM 858 C C . GLY A 1 112 ? -1.214 -1.961 -7.104 1.00 98.69 112 GLY A C 1
ATOM 859 O O . GLY A 1 112 ? -1.640 -2.040 -8.259 1.00 98.69 112 GLY A O 1
ATOM 860 N N . HIS A 1 113 ? 0.067 -1.665 -6.855 1.00 98.62 113 HIS A N 1
ATOM 861 C CA . HIS A 1 113 ? 1.042 -1.518 -7.942 1.00 98.62 113 HIS A CA 1
ATOM 862 C C . HIS A 1 113 ? 1.224 -2.812 -8.749 1.00 98.62 113 HIS A C 1
ATOM 864 O O . HIS A 1 113 ? 1.357 -2.751 -9.971 1.00 98.62 113 HIS A O 1
ATOM 870 N N . LEU A 1 114 ? 1.205 -3.990 -8.115 1.00 98.62 114 LEU A N 1
ATOM 871 C CA . LEU A 1 114 ? 1.298 -5.266 -8.840 1.00 98.62 114 LEU A CA 1
ATOM 872 C C . LEU A 1 114 ? 0.102 -5.466 -9.778 1.00 98.62 114 LEU A C 1
ATOM 874 O O . LEU A 1 114 ? 0.293 -5.841 -10.939 1.00 98.62 114 LEU A O 1
ATOM 878 N N . HIS A 1 115 ? -1.111 -5.148 -9.315 1.00 98.31 115 HIS A N 1
ATOM 879 C CA . HIS A 1 115 ? -2.326 -5.168 -10.145 1.00 98.31 115 HIS A CA 1
ATOM 880 C C . HIS A 1 115 ? -2.220 -4.195 -11.327 1.00 98.31 115 HIS A C 1
ATOM 882 O O . HIS A 1 115 ? -2.555 -4.552 -12.461 1.00 98.31 115 HIS A O 1
ATOM 888 N N . TYR A 1 116 ? -1.662 -3.003 -11.108 1.00 98.62 116 TYR A N 1
ATOM 889 C CA . TYR A 1 116 ? -1.374 -2.050 -12.181 1.00 98.62 116 TYR A CA 1
ATOM 890 C C . TYR A 1 116 ? -0.362 -2.601 -13.196 1.00 98.62 116 TYR A C 1
ATOM 892 O O . TYR A 1 116 ? -0.605 -2.583 -14.403 1.00 98.62 116 TYR A O 1
ATOM 900 N N . PHE A 1 117 ? 0.760 -3.158 -12.735 1.00 98.44 117 PHE A N 1
ATOM 901 C CA . PHE A 1 117 ? 1.768 -3.733 -13.626 1.00 98.44 117 PHE A CA 1
ATOM 902 C C . PHE A 1 117 ? 1.234 -4.934 -14.410 1.00 98.44 117 PHE A C 1
ATOM 904 O O . PHE A 1 117 ? 1.635 -5.137 -15.558 1.00 98.44 117 PHE A O 1
ATOM 911 N N . ARG A 1 118 ? 0.313 -5.714 -13.837 1.00 97.56 118 ARG A N 1
ATOM 912 C CA . ARG A 1 118 ? -0.317 -6.842 -14.529 1.00 97.56 118 ARG A CA 1
ATOM 913 C C . ARG A 1 118 ? -1.228 -6.400 -15.674 1.00 97.56 118 ARG A C 1
ATOM 915 O O . ARG 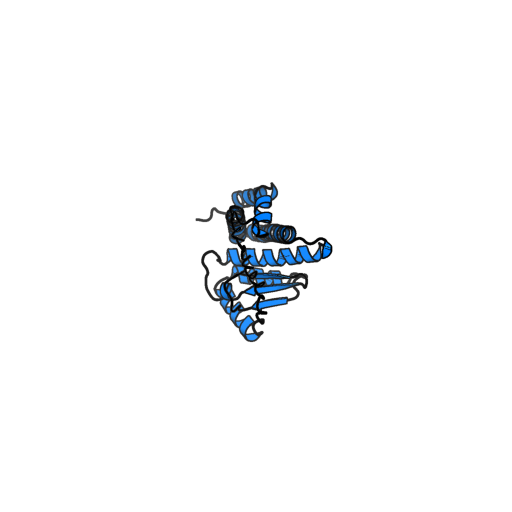A 1 118 ? -1.287 -7.097 -16.686 1.00 97.56 118 ARG A O 1
ATOM 922 N N . THR A 1 119 ? -1.937 -5.289 -15.499 1.00 97.25 119 THR A N 1
ATOM 923 C CA . THR A 1 119 ? -3.013 -4.845 -16.400 1.00 97.25 119 THR A CA 1
ATOM 924 C C . THR A 1 119 ? -2.558 -3.813 -17.428 1.00 97.25 119 THR A C 1
ATOM 926 O O . THR A 1 119 ? -3.097 -3.781 -18.531 1.00 97.25 119 THR A O 1
ATOM 929 N N . VAL A 1 120 ? -1.537 -3.012 -17.113 1.00 98.00 120 VAL A N 1
ATOM 930 C CA . VAL A 1 120 ? -1.038 -1.952 -17.997 1.00 98.00 120 VAL A CA 1
ATOM 931 C C . VAL A 1 120 ? 0.271 -2.376 -18.678 1.00 98.00 120 VAL A C 1
ATOM 933 O O . VAL A 1 120 ? 1.247 -2.701 -17.986 1.00 98.00 120 VAL A O 1
ATOM 936 N N . PRO A 1 121 ? 0.352 -2.356 -20.026 1.00 97.44 121 PRO A N 1
ATOM 937 C CA . PRO A 1 121 ? 1.572 -2.692 -20.760 1.00 97.44 121 PRO A CA 1
ATOM 938 C C . PRO A 1 121 ? 2.750 -1.771 -20.400 1.00 97.44 121 PRO A C 1
ATOM 940 O O . PRO A 1 121 ? 2.534 -0.571 -20.237 1.00 97.44 121 PRO A O 1
ATOM 943 N N . PRO A 1 122 ? 4.008 -2.264 -20.349 1.00 97.00 122 PRO A N 1
ATOM 944 C CA . PRO A 1 122 ? 5.169 -1.474 -19.922 1.00 97.00 122 PRO A CA 1
ATOM 945 C C . PRO A 1 122 ? 5.316 -0.101 -20.591 1.00 97.00 122 PRO A C 1
ATOM 947 O O . PRO A 1 122 ? 5.609 0.869 -19.901 1.00 97.00 122 PRO A O 1
ATOM 950 N N . GLY A 1 123 ? 5.061 -0.003 -21.900 1.00 97.62 123 GLY A N 1
ATOM 951 C CA . GLY A 1 123 ? 5.171 1.253 -22.656 1.00 97.62 123 GLY A CA 1
ATOM 952 C C . GLY A 1 123 ? 4.076 2.289 -22.372 1.00 97.62 123 GLY A C 1
ATOM 953 O O . GLY A 1 123 ? 4.199 3.423 -22.814 1.00 97.62 123 GLY A O 1
ATOM 954 N N . GLN A 1 124 ? 3.019 1.916 -21.645 1.00 97.94 124 GLN A N 1
ATOM 955 C CA . GLN A 1 124 ? 1.906 2.798 -21.268 1.00 97.94 124 GLN A CA 1
ATOM 956 C C . GLN A 1 124 ? 1.922 3.151 -19.775 1.00 97.94 124 GLN A C 1
ATOM 958 O O . GLN A 1 124 ? 1.063 3.893 -19.299 1.00 97.94 124 GLN A O 1
ATOM 963 N N . ARG A 1 125 ? 2.875 2.603 -19.013 1.00 97.75 125 ARG A N 1
ATOM 964 C CA . ARG A 1 125 ? 2.934 2.816 -17.570 1.00 97.75 125 ARG A CA 1
ATOM 965 C C . ARG A 1 125 ? 3.434 4.215 -17.255 1.00 97.75 125 ARG A C 1
ATOM 967 O O . ARG A 1 125 ? 4.480 4.628 -17.752 1.00 97.75 125 ARG A O 1
ATOM 974 N N . THR A 1 126 ? 2.744 4.903 -16.354 1.00 97.81 126 THR A N 1
ATOM 975 C CA . THR A 1 126 ? 3.225 6.159 -15.771 1.00 97.81 126 THR A CA 1
ATOM 976 C C . THR A 1 126 ? 3.317 6.014 -14.254 1.00 97.81 126 THR A C 1
ATOM 978 O O . THR A 1 126 ? 2.505 5.296 -13.664 1.00 97.81 126 THR A O 1
ATOM 981 N N . PRO A 1 127 ? 4.285 6.679 -13.591 1.00 96.88 127 PRO A N 1
ATOM 982 C CA . PRO A 1 127 ? 4.375 6.644 -12.135 1.00 96.88 127 PRO A CA 1
ATOM 983 C C . PRO A 1 127 ? 3.067 7.084 -11.473 1.00 96.88 127 PRO A C 1
ATOM 985 O O . PRO A 1 127 ? 2.555 6.396 -10.609 1.00 96.88 127 PRO A O 1
ATOM 988 N N . GLU A 1 128 ? 2.468 8.176 -11.946 1.00 97.56 128 GLU A N 1
ATOM 989 C CA . GLU A 1 128 ? 1.233 8.721 -11.374 1.00 97.56 128 GLU A CA 1
ATOM 990 C C . GLU A 1 128 ? 0.027 7.784 -11.519 1.00 97.56 128 GLU A C 1
ATOM 992 O O . GLU A 1 128 ? -0.728 7.617 -10.565 1.00 97.56 128 GLU A O 1
ATOM 997 N N . ALA A 1 129 ? -0.138 7.117 -12.666 1.00 97.88 129 ALA A N 1
ATOM 998 C CA . ALA A 1 129 ? -1.205 6.131 -12.827 1.00 97.88 129 ALA A CA 1
ATOM 999 C C . ALA A 1 129 ? -0.965 4.875 -11.967 1.00 97.88 129 ALA A C 1
ATOM 1001 O O . ALA A 1 129 ? -1.921 4.291 -11.460 1.00 97.88 129 ALA A O 1
ATOM 1002 N N . SER A 1 130 ? 0.300 4.493 -11.756 1.00 98.38 130 SER A N 1
ATOM 1003 C CA . SER A 1 130 ? 0.676 3.410 -10.838 1.00 98.38 130 SER A CA 1
ATOM 1004 C C . SER A 1 130 ? 0.334 3.750 -9.387 1.00 98.38 130 SER A C 1
ATOM 1006 O O . SER A 1 130 ? -0.250 2.922 -8.690 1.00 98.38 130 SER A O 1
ATOM 1008 N N . GLU A 1 131 ? 0.660 4.968 -8.942 1.00 98.44 131 GLU A N 1
ATOM 1009 C CA . GLU A 1 131 ? 0.289 5.494 -7.619 1.00 98.44 131 GLU A CA 1
ATOM 1010 C C . GLU A 1 131 ? -1.223 5.539 -7.443 1.00 98.44 131 GLU A C 1
ATOM 1012 O O . GLU A 1 131 ? -1.764 5.093 -6.432 1.00 98.44 131 GLU A O 1
ATOM 1017 N N . ARG A 1 132 ? -1.929 6.027 -8.464 1.00 98.00 132 ARG A N 1
ATOM 1018 C CA . ARG A 1 132 ? -3.385 6.083 -8.460 1.00 98.00 132 ARG A CA 1
ATOM 1019 C C . ARG A 1 132 ? -4.007 4.699 -8.260 1.00 98.00 132 ARG A C 1
ATOM 1021 O O . ARG A 1 132 ? -4.798 4.521 -7.336 1.00 98.00 132 ARG A O 1
ATOM 1028 N N . ALA A 1 133 ? -3.617 3.723 -9.076 1.00 98.19 133 ALA A N 1
ATOM 1029 C CA . ALA A 1 133 ? -4.116 2.356 -8.964 1.00 98.19 133 ALA A CA 1
ATOM 1030 C C . ALA A 1 133 ? -3.804 1.733 -7.591 1.00 98.19 133 ALA A C 1
ATOM 1032 O O . ALA A 1 133 ? -4.639 1.031 -7.020 1.00 98.19 133 ALA A O 1
ATOM 1033 N N . ALA A 1 134 ? -2.633 2.035 -7.026 1.00 98.56 134 ALA A N 1
ATOM 1034 C CA . ALA A 1 134 ? -2.259 1.598 -5.688 1.00 98.56 134 ALA A CA 1
ATOM 1035 C C . ALA A 1 134 ? -3.129 2.216 -4.584 1.00 98.56 134 ALA A C 1
ATOM 1037 O O . ALA A 1 134 ? -3.562 1.509 -3.668 1.00 98.56 134 ALA A O 1
ATOM 1038 N N . PHE A 1 135 ? -3.456 3.507 -4.678 1.00 98.50 135 PHE A N 1
ATOM 1039 C CA . PHE A 1 135 ? -4.397 4.140 -3.755 1.00 98.50 135 PHE A CA 1
ATOM 1040 C C . PHE A 1 135 ? -5.803 3.552 -3.867 1.00 98.50 135 PHE A C 1
ATOM 1042 O O . PHE A 1 135 ? -6.363 3.177 -2.834 1.00 98.50 135 PHE A O 1
ATOM 1049 N N . ASP A 1 136 ? -6.338 3.398 -5.079 1.00 98.38 136 ASP A N 1
ATOM 1050 C CA . ASP A 1 136 ? -7.668 2.814 -5.296 1.00 98.38 136 ASP A CA 1
ATOM 1051 C C . ASP A 1 136 ? -7.757 1.394 -4.717 1.00 98.38 136 ASP A C 1
ATOM 1053 O O . ASP A 1 136 ? -8.693 1.076 -3.979 1.00 98.38 136 ASP A O 1
ATOM 1057 N N . TYR A 1 137 ? -6.742 0.561 -4.967 1.00 98.50 137 TYR A N 1
ATOM 1058 C CA . TYR A 1 137 ? -6.677 -0.789 -4.410 1.00 98.50 137 TYR A CA 1
ATOM 1059 C C . TYR A 1 137 ? -6.584 -0.774 -2.879 1.00 98.50 137 TYR A C 1
ATOM 1061 O O . TYR A 1 137 ? -7.289 -1.527 -2.205 1.00 98.50 137 TYR A O 1
ATOM 1069 N N . SER A 1 138 ? -5.767 0.114 -2.301 1.00 98.62 138 SER A N 1
ATOM 1070 C CA . SER A 1 138 ? -5.661 0.235 -0.843 1.00 98.62 138 SER A CA 1
ATOM 1071 C C . SER A 1 138 ? -6.993 0.642 -0.195 1.00 98.62 138 SER A C 1
ATOM 1073 O O . SER A 1 138 ? -7.354 0.091 0.847 1.00 98.62 138 SER A O 1
ATOM 1075 N N . LEU A 1 139 ? -7.771 1.536 -0.820 1.00 98.62 139 LEU A N 1
ATOM 1076 C CA . LEU A 1 139 ? -9.103 1.924 -0.343 1.00 98.62 139 LEU A CA 1
ATOM 1077 C C . LEU A 1 139 ? -10.096 0.767 -0.441 1.00 98.62 139 LEU A C 1
ATOM 1079 O O . LEU A 1 139 ? -10.822 0.508 0.518 1.00 98.62 139 LEU A O 1
ATOM 1083 N N . LEU A 1 140 ? -10.081 0.030 -1.554 1.00 98.50 140 LEU A N 1
ATOM 1084 C CA . LEU A 1 140 ? -10.923 -1.149 -1.737 1.00 98.50 140 LEU A CA 1
ATOM 1085 C C . LEU A 1 140 ? -10.661 -2.187 -0.639 1.00 98.50 140 LEU A C 1
ATOM 1087 O O . LEU A 1 140 ? -11.578 -2.558 0.097 1.00 98.50 140 LEU A O 1
ATOM 1091 N N . LYS A 1 141 ? -9.402 -2.612 -0.472 1.00 98.62 141 LYS A N 1
ATOM 1092 C CA . LYS A 1 141 ? -9.044 -3.649 0.508 1.00 98.62 141 LYS A CA 1
ATOM 1093 C C . LYS A 1 141 ? -9.304 -3.204 1.940 1.00 98.62 141 LYS A C 1
ATOM 1095 O O . LYS A 1 141 ? -9.766 -3.998 2.754 1.00 98.62 141 LYS A O 1
ATOM 1100 N N . THR A 1 142 ? -9.045 -1.942 2.269 1.00 98.62 142 THR A N 1
ATOM 1101 C CA . THR A 1 142 ? -9.315 -1.443 3.624 1.00 98.62 142 THR A CA 1
ATOM 1102 C C . THR A 1 142 ? -10.802 -1.223 3.892 1.00 98.62 142 THR A C 1
ATOM 1104 O O . THR A 1 142 ? -11.225 -1.378 5.035 1.00 98.62 142 THR A O 1
ATOM 1107 N N . LYS A 1 143 ? -11.627 -0.966 2.869 1.00 98.69 143 LYS A N 1
ATOM 1108 C CA . LYS A 1 143 ? -13.092 -1.012 2.994 1.00 98.69 143 LYS A CA 1
ATOM 1109 C C . LYS A 1 143 ? -13.611 -2.419 3.249 1.00 98.69 143 LYS A C 1
ATOM 1111 O O . LYS A 1 143 ? -14.508 -2.564 4.071 1.00 98.69 143 LYS A O 1
ATOM 1116 N N . GLU A 1 144 ? -13.046 -3.444 2.615 1.00 98.38 144 GLU A N 1
ATOM 1117 C CA . GLU A 1 144 ? -13.387 -4.835 2.946 1.00 98.38 144 GLU A CA 1
ATOM 1118 C C . GLU A 1 144 ? -13.064 -5.164 4.412 1.00 98.38 144 GLU A C 1
ATOM 1120 O O . GLU A 1 144 ? -13.886 -5.763 5.101 1.00 98.38 144 GLU A O 1
ATOM 1125 N N . LEU A 1 145 ? -11.911 -4.710 4.921 1.00 98.44 145 LEU A N 1
ATOM 1126 C CA . LEU A 1 145 ? -11.581 -4.852 6.345 1.00 98.44 145 LEU A CA 1
ATOM 1127 C C . LEU A 1 145 ? -12.581 -4.112 7.242 1.00 98.44 145 LEU A C 1
ATOM 1129 O O . LEU A 1 145 ? -13.036 -4.670 8.238 1.00 98.44 145 LEU A O 1
ATOM 1133 N N . ALA A 1 146 ? -12.976 -2.895 6.862 1.00 98.44 146 ALA A N 1
ATOM 1134 C CA . ALA A 1 146 ? -13.985 -2.131 7.586 1.00 98.44 146 ALA A CA 1
ATOM 1135 C C . ALA A 1 146 ? -15.356 -2.827 7.577 1.00 98.44 146 ALA A C 1
ATOM 1137 O O . ALA A 1 146 ? -16.033 -2.848 8.600 1.00 98.44 146 ALA A O 1
ATOM 1138 N N . ALA A 1 147 ? -15.752 -3.447 6.460 1.00 98.12 147 ALA A N 1
ATOM 1139 C CA . ALA A 1 147 ? -16.961 -4.272 6.374 1.00 98.12 147 ALA A CA 1
ATOM 1140 C C . ALA A 1 147 ? -16.900 -5.511 7.285 1.00 98.12 147 ALA A C 1
ATOM 1142 O O . ALA A 1 147 ? -17.929 -5.955 7.786 1.00 98.12 147 ALA A O 1
ATOM 1143 N N . ALA A 1 148 ? -15.699 -6.032 7.546 1.00 97.69 148 ALA A N 1
ATOM 1144 C CA . ALA A 1 148 ? -15.451 -7.097 8.516 1.00 97.69 148 ALA A CA 1
ATOM 1145 C C . ALA A 1 148 ? -15.275 -6.590 9.966 1.00 97.69 148 ALA A C 1
ATOM 1147 O O . ALA A 1 148 ? -14.945 -7.375 10.855 1.00 97.69 148 ALA A O 1
ATOM 1148 N N . GLY A 1 149 ? -15.484 -5.293 10.219 1.00 96.81 149 GLY A N 1
ATOM 1149 C CA . GLY A 1 149 ? -15.428 -4.677 11.547 1.00 96.81 149 GLY A CA 1
ATOM 1150 C C . GLY A 1 149 ? -14.105 -3.988 11.904 1.00 96.81 149 GLY A C 1
ATOM 1151 O O . GLY A 1 149 ? -14.031 -3.352 12.953 1.00 96.81 149 GLY A O 1
ATOM 1152 N N . ASP A 1 150 ? -13.072 -4.045 11.055 1.00 97.44 150 ASP A N 1
ATOM 1153 C CA . ASP A 1 150 ? -11.815 -3.316 11.277 1.00 97.44 150 ASP A CA 1
ATOM 1154 C C . ASP A 1 150 ? -11.747 -2.021 10.459 1.00 97.44 150 ASP A C 1
ATOM 1156 O O . ASP A 1 150 ? -11.182 -1.950 9.367 1.00 97.44 150 ASP A O 1
ATOM 1160 N N . CYS A 1 151 ? -12.314 -0.957 11.020 1.00 97.75 151 CYS A N 1
ATOM 1161 C CA . CYS A 1 151 ? -12.339 0.367 10.400 1.00 97.75 151 CYS A CA 1
ATOM 1162 C C . CYS A 1 151 ? -10.995 1.111 10.412 1.00 97.75 151 CYS A C 1
ATOM 1164 O O . CYS A 1 151 ? -10.819 2.072 9.655 1.00 97.75 151 CYS A O 1
ATOM 1166 N N . GLY A 1 152 ? -10.050 0.686 11.257 1.00 97.56 152 GLY A N 1
ATOM 1167 C CA . GLY A 1 152 ? -8.809 1.417 11.515 1.00 97.56 152 GLY A CA 1
ATOM 1168 C C . GLY A 1 152 ? -7.984 1.696 10.253 1.00 97.56 152 GLY A C 1
ATOM 1169 O O . GLY A 1 152 ? -7.630 2.854 10.013 1.00 97.56 152 GLY A O 1
ATOM 1170 N N . PRO A 1 153 ? -7.704 0.687 9.407 1.00 98.31 153 PRO A N 1
ATOM 1171 C CA . PRO A 1 153 ? -6.965 0.876 8.163 1.00 98.31 153 PRO A CA 1
ATOM 1172 C C . PRO A 1 153 ? -7.629 1.853 7.185 1.00 98.31 153 PRO A C 1
ATOM 1174 O O . PRO A 1 153 ? -6.939 2.727 6.664 1.00 98.31 153 PRO A O 1
ATOM 1177 N N . LEU A 1 154 ? -8.950 1.772 6.967 1.00 98.50 154 LEU A N 1
ATOM 1178 C CA . LEU A 1 154 ? -9.641 2.667 6.026 1.00 98.50 154 LEU A CA 1
ATOM 1179 C C . LEU A 1 154 ? -9.633 4.117 6.525 1.00 98.50 154 LEU A C 1
ATOM 1181 O O . LEU A 1 154 ? -9.301 5.033 5.771 1.00 98.50 154 LEU A O 1
ATOM 1185 N N . GLN A 1 155 ? -9.939 4.329 7.810 1.00 97.81 155 GLN A N 1
ATOM 1186 C CA . GLN A 1 155 ? -9.891 5.652 8.442 1.00 97.81 155 GLN A CA 1
ATOM 1187 C C . GLN A 1 155 ? -8.486 6.268 8.339 1.00 97.81 155 GLN A C 1
ATOM 1189 O O . GLN A 1 155 ? -8.333 7.424 7.932 1.00 97.81 155 GLN A O 1
ATOM 1194 N N . THR A 1 156 ? -7.450 5.477 8.635 1.00 97.00 156 THR A N 1
ATOM 1195 C CA . THR A 1 156 ? -6.046 5.886 8.510 1.00 97.00 156 THR A CA 1
ATOM 1196 C C . THR A 1 156 ? -5.668 6.203 7.062 1.00 97.00 156 THR A C 1
ATOM 1198 O O . THR A 1 156 ? -5.045 7.239 6.817 1.00 97.00 156 THR A O 1
ATOM 1201 N N . GLY A 1 157 ? -6.067 5.361 6.104 1.00 97.31 157 GLY A N 1
ATOM 1202 C CA . GLY A 1 157 ? -5.820 5.561 4.677 1.00 97.31 157 GLY A CA 1
ATOM 1203 C C . GLY A 1 157 ? -6.391 6.887 4.181 1.00 97.31 157 GLY A C 1
ATOM 1204 O O . GLY A 1 157 ? -5.636 7.737 3.711 1.00 97.31 157 GLY A O 1
ATOM 1205 N N . LEU A 1 158 ? -7.691 7.120 4.387 1.00 98.06 158 LEU A N 1
ATOM 1206 C CA . LEU A 1 158 ? -8.361 8.364 3.990 1.00 98.06 158 LEU A CA 1
ATOM 1207 C C . LEU A 1 158 ? -7.692 9.601 4.612 1.00 98.06 158 LEU A C 1
ATOM 1209 O O . LEU A 1 158 ? -7.391 10.572 3.913 1.00 98.06 158 LEU A O 1
ATOM 1213 N N . ARG A 1 159 ? -7.382 9.560 5.916 1.00 96.75 159 ARG A N 1
ATOM 1214 C CA . ARG A 1 159 ? -6.701 10.666 6.609 1.00 96.75 159 ARG A CA 1
ATOM 1215 C C . ARG A 1 159 ? -5.359 11.008 5.959 1.00 96.75 159 ARG A C 1
ATOM 1217 O O . ARG A 1 159 ? -5.099 12.179 5.678 1.00 96.75 159 ARG A O 1
ATOM 1224 N N . PHE A 1 160 ? -4.504 10.014 5.713 1.00 95.62 160 PHE A N 1
ATOM 1225 C CA . PHE A 1 160 ? -3.170 10.259 5.153 1.00 95.62 160 PHE A CA 1
ATOM 1226 C C . PHE A 1 160 ? -3.190 10.610 3.667 1.00 95.62 160 PHE A C 1
ATOM 1228 O O . PHE A 1 160 ? -2.359 11.413 3.242 1.00 95.62 160 PHE A O 1
ATOM 1235 N N . MET A 1 161 ? -4.152 10.094 2.900 1.00 97.19 161 MET A N 1
ATOM 1236 C CA . MET A 1 161 ? -4.388 10.531 1.522 1.00 97.19 161 MET A CA 1
ATOM 1237 C C . MET A 1 161 ? -4.708 12.027 1.476 1.00 97.19 161 MET A C 1
ATOM 1239 O O . MET A 1 161 ? -4.063 12.780 0.742 1.00 97.19 161 MET A O 1
ATOM 1243 N N . ARG A 1 162 ? -5.634 12.493 2.329 1.00 97.56 162 ARG A N 1
ATOM 1244 C CA . ARG A 1 162 ? -5.958 13.921 2.427 1.00 97.56 162 ARG A CA 1
ATOM 1245 C C . ARG A 1 162 ? -4.755 14.751 2.859 1.00 97.56 162 ARG A C 1
ATOM 1247 O O . ARG A 1 162 ? -4.478 15.755 2.213 1.00 97.56 162 ARG A O 1
ATOM 1254 N N . LEU A 1 163 ? -4.031 14.336 3.895 1.00 95.81 163 LEU A N 1
ATOM 1255 C CA . LEU A 1 163 ? -2.858 15.072 4.373 1.00 95.81 163 LEU A CA 1
ATOM 1256 C C . LEU A 1 163 ? -1.781 15.171 3.285 1.00 95.81 163 LEU A C 1
ATOM 1258 O O . LEU A 1 163 ? -1.294 16.260 2.997 1.00 95.81 163 LEU A O 1
ATOM 1262 N N . ARG A 1 164 ? -1.439 14.065 2.614 1.00 95.38 164 ARG A N 1
ATOM 1263 C CA . ARG A 1 164 ? -0.389 14.079 1.585 1.00 95.38 164 ARG A CA 1
ATOM 1264 C C . ARG A 1 164 ? -0.803 14.835 0.320 1.00 95.38 164 ARG A C 1
ATOM 1266 O O . ARG A 1 164 ? 0.049 15.479 -0.286 1.00 95.38 164 ARG A O 1
ATOM 1273 N N . SER A 1 165 ? -2.097 14.874 -0.022 1.00 97.31 165 SER A N 1
ATOM 1274 C CA . SER A 1 165 ? -2.610 15.715 -1.122 1.00 97.31 165 SER A CA 1
ATOM 1275 C C . SER A 1 165 ? -2.363 17.220 -0.920 1.00 97.31 165 SER A C 1
ATOM 1277 O O . SER A 1 165 ? -2.357 17.985 -1.887 1.00 97.31 165 SER A O 1
ATOM 1279 N N . GLN A 1 166 ? -2.147 17.665 0.324 1.00 97.62 166 GLN A N 1
ATOM 1280 C CA . GLN A 1 166 ? -1.903 19.073 0.653 1.00 97.62 166 GLN A CA 1
ATOM 1281 C C . GLN A 1 166 ? -0.451 19.498 0.400 1.00 97.62 166 GLN A C 1
ATOM 1283 O O . GLN A 1 166 ? -0.182 20.695 0.364 1.00 97.62 166 GLN A O 1
ATOM 1288 N N . SER A 1 167 ? 0.469 18.552 0.176 1.00 96.69 167 SER A N 1
ATOM 1289 C CA . SER A 1 167 ? 1.861 18.857 -0.170 1.00 96.69 167 SER A CA 1
ATOM 1290 C C . SER A 1 167 ? 1.955 19.708 -1.444 1.00 96.69 167 SER A C 1
ATOM 1292 O O . SER A 1 167 ? 1.137 19.573 -2.362 1.00 96.69 167 SER A O 1
ATOM 1294 N N . SER A 1 168 ? 2.958 20.583 -1.509 1.00 96.62 168 SER A N 1
ATOM 1295 C CA . SER A 1 168 ? 3.304 21.377 -2.695 1.00 96.62 168 SER A CA 1
ATOM 1296 C C . SER A 1 168 ? 4.323 20.690 -3.610 1.00 96.62 168 SER A C 1
ATOM 1298 O O . SER A 1 168 ? 4.581 21.192 -4.702 1.00 96.62 168 SER A O 1
ATOM 1300 N N . ASP A 1 169 ? 4.881 19.544 -3.206 1.00 95.94 169 ASP A N 1
ATOM 1301 C CA . ASP A 1 169 ? 5.848 18.793 -4.009 1.00 95.94 169 ASP A CA 1
ATOM 1302 C C . ASP A 1 169 ? 5.163 18.073 -5.180 1.00 95.94 169 ASP A C 1
ATOM 1304 O O . ASP A 1 169 ? 4.721 16.932 -5.071 1.00 95.94 169 ASP A O 1
ATOM 1308 N N . LEU A 1 170 ? 5.059 18.760 -6.316 1.00 94.69 170 LEU A N 1
ATOM 1309 C CA . LEU A 1 170 ? 4.480 18.207 -7.541 1.00 94.69 170 LEU A CA 1
ATOM 1310 C C . LEU A 1 170 ? 5.438 17.278 -8.301 1.00 94.69 170 LEU A C 1
ATOM 1312 O O . LEU A 1 170 ? 5.009 16.654 -9.274 1.00 94.69 170 LEU A O 1
ATOM 1316 N N . 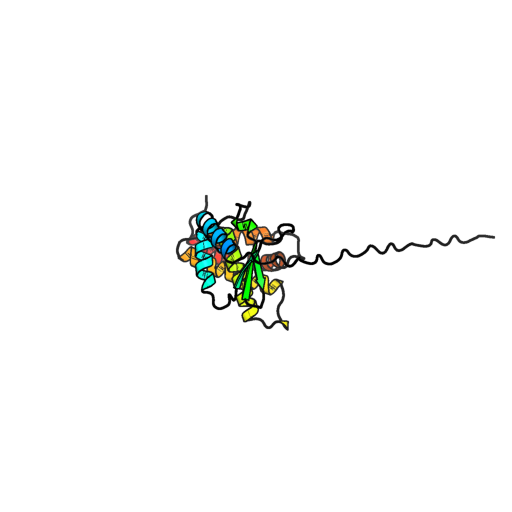ALA A 1 171 ? 6.707 17.157 -7.893 1.00 95.50 171 ALA A N 1
ATOM 1317 C CA . ALA A 1 171 ? 7.618 16.181 -8.486 1.00 95.50 171 ALA A CA 1
ATOM 1318 C C . ALA A 1 171 ? 7.285 14.757 -8.008 1.00 95.50 171 ALA A C 1
ATOM 1320 O O . ALA A 1 171 ? 7.407 13.804 -8.786 1.00 95.50 171 ALA A O 1
ATOM 1321 N N . ASP A 1 172 ? 6.774 14.621 -6.782 1.00 94.75 172 ASP A N 1
ATOM 1322 C CA . ASP A 1 172 ? 6.322 13.353 -6.211 1.00 94.75 172 ASP A CA 1
ATOM 1323 C C . ASP A 1 172 ? 5.039 12.832 -6.906 1.00 94.75 172 ASP A C 1
ATOM 1325 O O . ASP A 1 172 ? 3.974 13.457 -6.812 1.00 94.75 172 ASP A O 1
ATOM 1329 N N . PRO A 1 173 ? 5.087 11.669 -7.591 1.00 95.25 173 PRO A N 1
ATOM 1330 C CA . PRO A 1 173 ? 3.903 11.084 -8.215 1.00 95.25 173 PRO A CA 1
ATOM 1331 C C . PRO A 1 173 ? 2.796 10.732 -7.211 1.00 95.25 173 PRO A C 1
ATOM 1333 O O . PRO A 1 173 ? 1.626 10.793 -7.591 1.00 95.25 173 PRO A O 1
ATOM 1336 N N . HIS A 1 174 ? 3.120 10.443 -5.941 1.00 95.88 174 HIS A N 1
ATOM 1337 C CA . HIS A 1 174 ? 2.103 10.198 -4.912 1.00 95.88 174 HIS A CA 1
ATOM 1338 C C . HIS A 1 174 ? 1.253 11.451 -4.702 1.00 95.88 174 HIS A C 1
ATOM 1340 O O . HIS A 1 174 ? 0.031 11.376 -4.597 1.00 95.88 174 HIS A O 1
ATOM 1346 N N . VAL A 1 175 ? 1.898 12.620 -4.635 1.00 97.38 175 VAL A N 1
ATOM 1347 C CA . VAL A 1 175 ? 1.215 13.897 -4.403 1.00 97.38 175 VAL A CA 1
ATOM 1348 C C . VAL A 1 175 ? 0.311 14.234 -5.583 1.00 97.38 175 VAL A C 1
ATOM 1350 O O . VAL A 1 175 ? -0.842 14.605 -5.359 1.00 97.38 175 VAL A O 1
ATOM 1353 N N . ARG A 1 176 ? 0.789 14.069 -6.824 1.00 97.25 176 ARG A N 1
ATOM 1354 C CA . ARG A 1 176 ? -0.035 14.324 -8.018 1.00 97.25 176 ARG A CA 1
ATOM 1355 C C . ARG A 1 176 ? -1.262 13.412 -8.073 1.00 97.25 176 ARG A C 1
ATOM 1357 O O . ARG A 1 176 ? -2.380 13.922 -8.151 1.00 97.25 176 ARG A O 1
ATOM 1364 N N . ALA A 1 177 ? -1.073 12.102 -7.887 1.00 97.25 177 ALA A N 1
ATOM 1365 C CA . ALA A 1 177 ? -2.172 11.137 -7.866 1.00 97.25 177 ALA A CA 1
ATOM 1366 C C . ALA A 1 177 ? -3.213 11.468 -6.780 1.00 97.25 177 ALA A C 1
ATOM 1368 O O . ALA A 1 177 ? -4.418 11.476 -7.043 1.00 97.25 177 ALA A O 1
ATOM 1369 N N . LEU A 1 178 ? -2.761 11.808 -5.567 1.00 97.88 178 LEU A N 1
ATOM 1370 C CA . LEU A 1 178 ? -3.653 12.137 -4.454 1.00 97.88 178 LEU A CA 1
ATOM 1371 C C . LEU A 1 178 ? -4.378 13.468 -4.626 1.00 97.88 178 LEU A C 1
ATOM 1373 O O . LEU A 1 178 ? -5.520 13.576 -4.188 1.00 97.88 178 LEU A O 1
ATOM 1377 N N . LYS A 1 179 ? -3.758 14.478 -5.247 1.00 97.25 179 LYS A N 1
ATOM 1378 C CA . LYS A 1 179 ? -4.420 15.768 -5.499 1.00 97.25 179 LYS A CA 1
ATOM 1379 C C . LYS A 1 179 ? -5.675 15.610 -6.355 1.00 97.25 179 LYS A C 1
ATOM 1381 O O . LYS A 1 179 ? -6.658 16.283 -6.050 1.00 97.25 179 LYS A O 1
ATOM 1386 N N . SER A 1 180 ? -5.647 14.730 -7.360 1.00 93.25 180 SER A N 1
ATOM 1387 C CA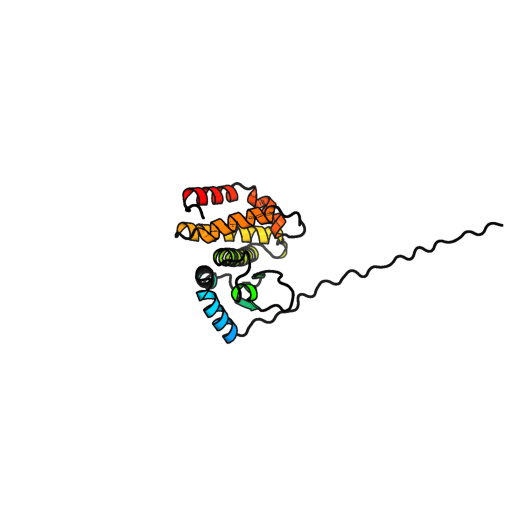 . SER A 1 180 ? -6.841 14.369 -8.139 1.00 93.25 180 SER A CA 1
ATOM 1388 C C . SER A 1 180 ? -7.794 13.511 -7.315 1.00 93.25 180 SER A C 1
ATOM 1390 O O . SER A 1 180 ? -8.937 13.899 -7.092 1.00 93.25 180 SER A O 1
ATOM 1392 N N . LEU A 1 181 ? -7.303 12.383 -6.786 1.00 95.69 181 LEU A N 1
ATOM 1393 C CA . LEU A 1 181 ? -8.141 11.355 -6.161 1.00 95.69 181 LEU A CA 1
ATOM 1394 C C . LEU A 1 181 ? -9.024 11.911 -5.037 1.00 95.69 181 LEU A C 1
ATOM 1396 O O . LEU A 1 181 ? -10.204 11.582 -4.966 1.00 95.69 181 LEU A O 1
ATOM 1400 N N . VAL A 1 182 ? -8.495 12.783 -4.169 1.00 96.94 182 VAL A N 1
ATOM 1401 C CA . VAL A 1 182 ? -9.262 13.306 -3.018 1.00 96.94 182 VAL A CA 1
ATOM 1402 C C . VAL A 1 182 ? -10.395 14.266 -3.401 1.00 96.94 182 VAL A C 1
ATOM 1404 O O . VAL A 1 182 ? -11.157 14.676 -2.524 1.00 96.94 182 VAL A O 1
ATOM 1407 N N . GLN A 1 183 ? -10.474 14.670 -4.669 1.00 96.06 183 GLN A N 1
ATOM 1408 C CA . GLN A 1 183 ? -11.540 15.516 -5.214 1.00 96.06 183 GLN A CA 1
ATOM 1409 C C . GLN A 1 183 ? -12.625 14.695 -5.918 1.00 96.06 183 GLN A C 1
ATOM 1411 O O . GLN A 1 183 ? -13.661 15.241 -6.287 1.00 96.06 183 GLN A O 1
ATOM 1416 N N . GLU A 1 184 ? -12.410 13.394 -6.105 1.00 95.88 184 GLU A N 1
ATOM 1417 C CA . GLU A 1 184 ? -13.304 12.557 -6.893 1.00 95.88 184 GLU A CA 1
ATOM 1418 C C . GLU A 1 184 ? -14.480 12.008 -6.071 1.00 95.88 184 GLU A C 1
ATOM 1420 O O . GLU A 1 184 ? -14.363 11.819 -4.849 1.00 95.88 184 GLU A O 1
ATOM 1425 N N . PRO A 1 185 ? -15.617 11.699 -6.728 1.00 96.88 185 PRO A N 1
ATOM 1426 C CA . PRO A 1 185 ? -16.784 11.123 -6.062 1.00 96.88 185 PRO A CA 1
ATOM 1427 C C . PRO A 1 185 ? -16.448 9.864 -5.261 1.00 96.88 185 PRO A C 1
ATOM 1429 O O . PRO A 1 185 ? -16.829 9.765 -4.097 1.00 96.88 185 PRO A O 1
ATOM 1432 N N . THR A 1 186 ? -15.631 8.970 -5.821 1.00 93.75 186 THR A N 1
ATOM 1433 C CA . THR A 1 186 ? -15.233 7.709 -5.181 1.00 93.75 186 THR A CA 1
ATOM 1434 C C . THR A 1 186 ? -14.588 7.929 -3.809 1.00 93.75 186 THR A C 1
ATOM 1436 O O . THR A 1 186 ? -14.896 7.228 -2.847 1.00 93.75 186 THR A O 1
ATOM 1439 N N . TYR A 1 187 ? -13.726 8.939 -3.658 1.00 96.75 187 TYR A N 1
ATOM 1440 C CA . TYR A 1 187 ? -13.124 9.259 -2.360 1.00 96.75 187 TYR A CA 1
ATOM 1441 C C . TYR A 1 187 ? -14.173 9.739 -1.345 1.00 96.75 187 TYR A C 1
ATOM 1443 O O . TYR A 1 187 ? -14.134 9.376 -0.164 1.00 96.75 187 TYR A O 1
ATOM 1451 N N . THR A 1 188 ? -15.148 10.524 -1.807 1.00 96.19 188 THR A N 1
ATOM 1452 C CA . THR A 1 188 ? -16.283 10.967 -0.985 1.00 96.19 188 THR A CA 1
ATOM 1453 C C . THR A 1 188 ? -17.163 9.792 -0.561 1.00 96.19 188 THR A C 1
ATOM 1455 O O . THR A 1 188 ? -17.584 9.746 0.594 1.00 96.19 188 THR A O 1
ATOM 1458 N N . GLU A 1 189 ? -17.370 8.801 -1.428 1.00 97.94 189 GLU A N 1
ATOM 1459 C CA . GLU A 1 189 ? -18.102 7.573 -1.097 1.00 97.94 189 GLU A CA 1
ATOM 1460 C C . GLU A 1 189 ? -17.411 6.770 0.009 1.00 97.94 189 GLU A C 1
ATOM 1462 O O . GLU A 1 189 ? -18.076 6.327 0.944 1.00 97.94 189 GLU A O 1
ATOM 1467 N N . TYR A 1 190 ? -16.080 6.630 -0.021 1.00 98.25 190 TYR A N 1
ATOM 1468 C CA . TYR A 1 190 ? -15.349 5.981 1.076 1.00 98.25 190 TYR A CA 1
ATOM 1469 C C . TYR A 1 190 ? -15.477 6.753 2.394 1.00 98.25 190 TYR A C 1
ATOM 1471 O O . TYR A 1 190 ? -15.642 6.143 3.453 1.00 98.25 190 TYR A O 1
ATOM 1479 N N . LYS A 1 191 ? -15.452 8.091 2.354 1.00 97.88 191 LYS A N 1
ATOM 1480 C CA . LYS A 1 191 ? -15.707 8.912 3.549 1.00 97.88 191 LYS A CA 1
ATOM 1481 C C . LYS A 1 191 ? -17.126 8.726 4.082 1.00 97.88 191 LYS A C 1
ATOM 1483 O O . LYS A 1 191 ? -17.295 8.587 5.291 1.00 97.88 191 LYS A O 1
ATOM 1488 N N . ALA A 1 192 ? -18.125 8.721 3.202 1.00 97.81 192 ALA A N 1
ATOM 1489 C CA . ALA A 1 192 ? -19.517 8.488 3.574 1.00 97.81 192 ALA A CA 1
ATOM 1490 C C . ALA A 1 192 ? -19.704 7.080 4.156 1.00 97.81 192 ALA A C 1
ATOM 1492 O O . ALA A 1 192 ? -20.365 6.919 5.178 1.00 97.81 192 ALA A O 1
ATOM 1493 N N . TYR A 1 193 ? -19.046 6.076 3.570 1.00 98.25 193 TYR A N 1
ATOM 1494 C CA . TYR A 1 193 ? -19.026 4.715 4.092 1.00 98.25 193 TYR A CA 1
ATOM 1495 C C . TYR A 1 193 ? -18.481 4.672 5.523 1.00 98.25 193 TYR A C 1
ATOM 1497 O O . TYR A 1 193 ? -19.143 4.118 6.397 1.00 98.25 193 TYR A O 1
ATOM 1505 N N . VAL A 1 194 ? -17.323 5.294 5.781 1.00 97.88 194 VAL A N 1
ATOM 1506 C CA . VAL A 1 194 ? -16.754 5.387 7.137 1.00 97.88 194 VAL A CA 1
ATOM 1507 C C . VAL A 1 194 ? -17.718 6.088 8.089 1.00 97.88 194 VAL A C 1
ATOM 1509 O O . VAL A 1 194 ? -17.945 5.583 9.179 1.00 97.88 194 VAL A O 1
ATOM 1512 N N . ALA A 1 195 ? -18.315 7.212 7.689 1.00 96.56 195 ALA A N 1
ATOM 1513 C CA . ALA A 1 195 ? -19.253 7.940 8.543 1.00 96.56 195 ALA A CA 1
ATOM 1514 C C . ALA A 1 195 ? -20.496 7.110 8.914 1.00 96.56 195 ALA A C 1
ATOM 1516 O O . ALA A 1 195 ? -21.022 7.261 10.011 1.00 96.56 195 ALA A O 1
ATOM 1517 N N . ALA A 1 196 ? -20.954 6.237 8.013 1.00 97.00 196 ALA A N 1
ATOM 1518 C CA . ALA A 1 196 ? -22.133 5.404 8.230 1.00 97.00 196 ALA A CA 1
ATOM 1519 C C . ALA A 1 196 ? -21.846 4.092 8.986 1.00 97.00 196 ALA A C 1
ATOM 1521 O O . ALA A 1 196 ? -22.728 3.599 9.682 1.00 97.00 196 ALA A O 1
ATOM 1522 N N . HIS A 1 197 ? -20.645 3.518 8.850 1.00 97.12 197 HIS A N 1
ATOM 1523 C CA . HIS A 1 197 ? -20.365 2.143 9.302 1.00 97.12 197 HIS A CA 1
ATOM 1524 C C . HIS A 1 197 ? -19.254 2.033 10.344 1.00 97.12 197 HIS A C 1
ATOM 1526 O O . HIS A 1 197 ? -19.103 0.979 10.957 1.00 97.12 197 HIS A O 1
ATOM 1532 N N . CYS A 1 198 ? -18.459 3.082 10.541 1.00 96.12 198 CYS A N 1
ATOM 1533 C CA . CYS A 1 198 ? -17.326 3.044 11.450 1.00 96.12 198 CYS A CA 1
ATOM 1534 C C . CYS A 1 198 ? -17.565 3.939 12.663 1.00 96.12 198 CYS A C 1
ATOM 1536 O O . CYS A 1 198 ? -17.961 5.095 12.495 1.00 96.12 198 CYS A O 1
ATOM 1538 N N . PRO A 1 199 ? -17.267 3.461 13.884 1.00 88.25 199 PRO A N 1
ATOM 1539 C CA . PRO A 1 199 ? -17.293 4.325 15.051 1.00 88.25 199 PRO A CA 1
ATOM 1540 C C . PRO A 1 199 ? -16.288 5.466 14.864 1.00 88.25 199 PRO A C 1
ATOM 1542 O O . PRO A 1 199 ? -15.221 5.291 14.256 1.00 88.25 199 PRO A O 1
ATOM 1545 N N . ALA A 1 200 ? -16.633 6.642 15.391 1.00 76.25 200 ALA A N 1
ATOM 1546 C CA . ALA A 1 200 ? -15.695 7.750 15.459 1.00 76.25 200 ALA A CA 1
ATOM 1547 C C . ALA A 1 200 ? -14.448 7.288 16.225 1.00 76.25 200 ALA A C 1
ATOM 1549 O O . ALA A 1 200 ? -14.563 6.711 17.308 1.00 76.25 200 ALA A O 1
ATOM 1550 N N . GLN A 1 201 ? -13.265 7.499 15.644 1.00 66.56 201 GLN A N 1
ATOM 1551 C CA . GLN A 1 201 ? -12.035 7.305 16.405 1.00 66.56 201 GLN A CA 1
ATOM 1552 C C . GLN A 1 201 ? -11.959 8.404 17.474 1.00 66.56 201 GLN A C 1
ATOM 1554 O O . GLN A 1 201 ? -12.284 9.550 17.145 1.00 66.56 201 GLN A O 1
ATOM 1559 N N . PRO A 1 202 ? -11.592 8.063 18.721 1.00 53.53 202 PRO A N 1
ATOM 1560 C CA . PRO A 1 202 ? -11.343 9.052 19.763 1.00 53.53 202 PRO A CA 1
ATOM 1561 C C . PRO A 1 202 ? -10.192 10.000 19.398 1.00 53.53 202 PRO A C 1
ATOM 1563 O O . PRO A 1 202 ? -9.309 9.601 18.598 1.00 53.53 202 PRO A O 1
#

Sequence (202 aa):
MRLPVLLLSLLLAVPLAGRAQVGRTAPLDSAEARQLLTQAARQYPKFAAALRAVRQDPLLGQLLLVRPTGPFSSPASANPTGNVRLDVRFLEQPRPGFDDNRLVVVLYHEVGHLHYFRTVPPGQRTPEASERAAFDYSLLKTKELAAAGDCGPLQTGLRFMRLRSQSSDLADPHVRALKSLVQEPTYTEYKAYVAAHCPAQP